Protein AF-0000000074065643 (afdb_homodimer)

Organism: Necator americanus (NCBI:txid51031)

Secondary structure (DSSP, 8-state):
-----HHHHHHHHHHHTT--TTS-S-SSTTPPPEEEEEEEEEEEEEEETTTTEEEEEEEEEEEEE-TTS---GGGGTT--EEEEEGGGS---EEEEEESS-BS----GGG-EEEEETTSEEEEEEEEEEEEE-----/-----HHHHHHHHHHHTT--TTS-S-SSTTPPPEEEEEEEEEEEEEEETTTTEEEEEEEEEEEEE-TTS---GGGGTT--EEEEEGGGS---EEEEEESS-BS----GGG-EEEEETTSEEEEEEEEEEEEE-----

Nearest PDB structures (foldseek):
  4zjs-assembly1_C  TM=7.424E-01  e=9.937E-11  Homo sapiens
  4zjs-assembly1_E  TM=7.371E-01  e=1.338E-10  Homo sapiens
  8aw2-assembly1_A  TM=7.318E-01  e=3.681E-10  Mus musculus
  8cc7-assembly1_E  TM=7.153E-01  e=4.758E-09  Mus musculus
  5kzu-assembly1_A  TM=6.626E-01  e=4.303E-08  Aplysia californica

pLDDT: mean 86.25, std 11.92, range [37.53, 98.62]

Radius of gyration: 22.06 Å; Cα contacts (8 Å, |Δi|>4): 560; chains: 2; bounding box: 58×79×47 Å

Structure (mmCIF, N/CA/C/O backbone):
data_AF-0000000074065643-model_v1
#
loop_
_entity.id
_entity.type
_entity.pdbx_description
1 polymer 'Neurotransmitter-gated ion-channel ligand-binding domain-containing protein'
#
loop_
_atom_site.group_PDB
_atom_site.id
_atom_site.type_symbol
_atom_site.label_atom_id
_atom_site.label_alt_id
_atom_site.label_comp_id
_atom_site.label_asym_id
_atom_site.label_entity_id
_atom_site.label_seq_id
_atom_site.pdbx_PDB_ins_code
_atom_site.Cartn_x
_atom_site.Cartn_y
_atom_site.Cartn_z
_atom_site.occupancy
_atom_site.B_iso_or_equiv
_atom_site.auth_seq_id
_atom_site.auth_comp_id
_atom_site.auth_asym_id
_atom_site.auth_atom_id
_atom_site.pdbx_PDB_model_num
ATOM 1 N N . THR A 1 1 ? 3.236 43.188 7.453 1 37.53 1 THR A N 1
ATOM 2 C CA . THR A 1 1 ? 3.965 41.969 7.75 1 37.53 1 THR A CA 1
ATOM 3 C C . THR A 1 1 ? 3.002 40.844 8.133 1 37.53 1 THR A C 1
ATOM 5 O O . THR A 1 1 ? 2.387 40.906 9.203 1 37.53 1 THR A O 1
ATOM 8 N N . SER A 1 2 ? 2.225 40.375 7.211 1 47.53 2 SER A N 1
ATOM 9 C CA . SER A 1 2 ? 1.124 39.469 7.465 1 47.53 2 SER A CA 1
ATOM 10 C C . SER A 1 2 ? 1.559 38.312 8.383 1 47.53 2 SER A C 1
ATOM 12 O O . SER A 1 2 ? 2.543 37.625 8.109 1 47.53 2 SER A O 1
ATOM 14 N N . ALA A 1 3 ? 1.32 38.375 9.594 1 56.09 3 ALA A N 1
ATOM 15 C CA . ALA A 1 3 ? 1.66 37.438 10.664 1 56.09 3 ALA A CA 1
ATOM 16 C C . ALA A 1 3 ? 1.422 36 10.227 1 56.09 3 ALA A C 1
ATOM 18 O O . ALA A 1 3 ? 0.298 35.625 9.875 1 56.09 3 ALA A O 1
ATOM 19 N N . LYS A 1 4 ? 2.492 35.406 9.586 1 64.31 4 LYS A N 1
ATOM 20 C CA . LYS A 1 4 ? 2.363 34.031 9.164 1 64.31 4 LYS A CA 1
ATOM 21 C C . LYS A 1 4 ? 1.765 33.156 10.266 1 64.31 4 LYS A C 1
ATOM 23 O O . LYS A 1 4 ? 2.141 33.281 11.438 1 64.31 4 LYS A O 1
ATOM 28 N N . SER A 1 5 ? 0.701 32.562 10.078 1 75.44 5 SER A N 1
ATOM 29 C CA . SER A 1 5 ? 0.094 31.641 11.047 1 75.44 5 SER A CA 1
ATOM 30 C C . SER A 1 5 ? 1.137 30.719 11.664 1 75.44 5 SER A C 1
ATOM 32 O O . SER A 1 5 ? 2.137 30.391 11.023 1 75.44 5 SER A O 1
ATOM 34 N N . PRO A 1 6 ? 1.162 30.75 12.969 1 75.25 6 PRO A N 1
ATOM 35 C CA . PRO A 1 6 ? 2.082 29.828 13.641 1 75.25 6 PRO A CA 1
ATOM 36 C C . PRO A 1 6 ? 2.271 28.531 12.875 1 75.25 6 PRO A C 1
ATOM 38 O O . PRO A 1 6 ? 3.381 27.984 12.828 1 75.25 6 PRO A O 1
ATOM 41 N N . THR A 1 7 ? 1.324 28.047 12.172 1 83.25 7 THR A N 1
ATOM 42 C CA . THR A 1 7 ? 1.405 26.828 11.391 1 83.25 7 THR A CA 1
ATOM 43 C C . THR A 1 7 ? 2.33 27.016 10.188 1 83.25 7 THR A C 1
ATOM 45 O O . THR A 1 7 ? 3.133 26.125 9.875 1 83.25 7 THR A O 1
ATOM 48 N N . SER A 1 8 ? 2.26 28.141 9.617 1 87.12 8 SER A N 1
ATOM 49 C CA . SER A 1 8 ? 3.104 28.422 8.461 1 87.12 8 SER A CA 1
ATOM 50 C C . SER A 1 8 ? 4.574 28.484 8.852 1 87.12 8 SER A C 1
ATOM 52 O O . SER A 1 8 ? 5.438 28 8.117 1 87.12 8 SER A O 1
ATOM 54 N N . THR A 1 9 ? 4.781 29.094 9.984 1 90.56 9 THR A N 1
ATOM 55 C CA . THR A 1 9 ? 6.148 29.203 10.484 1 90.56 9 THR A CA 1
ATOM 56 C C . THR A 1 9 ? 6.742 27.812 10.727 1 90.56 9 THR A C 1
ATOM 58 O O . THR A 1 9 ? 7.898 27.562 10.383 1 90.56 9 THR A O 1
ATOM 61 N N . LEU A 1 10 ? 5.965 26.969 11.328 1 94.69 10 LEU A N 1
ATOM 62 C CA . LEU A 1 10 ? 6.414 25.609 11.594 1 94.69 10 LEU A CA 1
ATOM 63 C C . LEU A 1 10 ? 6.738 24.875 10.305 1 94.69 10 LEU A C 1
ATOM 65 O O . LEU A 1 10 ? 7.809 24.281 10.172 1 94.69 10 LEU A O 1
ATOM 69 N N . VAL A 1 11 ? 5.879 24.938 9.344 1 95.56 11 VAL A N 1
ATOM 70 C CA . VAL A 1 11 ? 6.074 24.234 8.078 1 95.56 11 VAL A CA 1
ATOM 71 C C . VAL A 1 11 ? 7.344 24.75 7.402 1 95.56 11 VAL A C 1
ATOM 73 O O . VAL A 1 11 ? 8.148 23.953 6.902 1 95.56 11 VAL A O 1
ATOM 76 N N . HIS A 1 12 ? 7.512 26.062 7.441 1 95 12 HIS A N 1
ATOM 77 C CA . HIS A 1 12 ? 8.719 26.641 6.855 1 95 12 HIS A CA 1
ATOM 78 C C . HIS A 1 12 ? 9.969 26.156 7.582 1 95 12 HIS A C 1
ATOM 80 O O . HIS A 1 12 ? 10.984 25.859 6.945 1 95 12 HIS A O 1
ATOM 86 N N . ALA A 1 13 ? 9.922 26.141 8.805 1 94.56 13 ALA A N 1
ATOM 87 C CA . ALA A 1 13 ? 11.062 25.672 9.594 1 94.56 13 ALA A CA 1
ATOM 88 C C . ALA A 1 13 ? 11.43 24.234 9.234 1 94.56 13 ALA A C 1
ATOM 90 O O . ALA A 1 13 ? 12.609 23.891 9.172 1 94.56 13 ALA A O 1
ATOM 91 N N . LEU A 1 14 ? 10.484 23.375 8.984 1 95.12 14 LEU A N 1
ATOM 92 C CA . LEU A 1 14 ? 10.695 21.969 8.664 1 95.12 14 LEU A CA 1
ATOM 93 C C . LEU A 1 14 ? 11.289 21.812 7.266 1 95.12 14 LEU A C 1
ATOM 95 O O . LEU A 1 14 ? 12.18 20.984 7.055 1 95.12 14 LEU A O 1
ATOM 99 N N . LEU A 1 15 ? 10.891 22.656 6.375 1 95.31 15 LEU A N 1
ATOM 100 C CA . LEU A 1 15 ? 11.219 22.422 4.969 1 95.31 15 LEU A CA 1
ATOM 101 C C . LEU A 1 15 ? 12.414 23.266 4.551 1 95.31 15 LEU A C 1
ATOM 103 O O . LEU A 1 15 ? 13.148 22.906 3.633 1 95.31 15 LEU A O 1
ATOM 107 N N . ASP A 1 16 ? 12.656 24.344 5.207 1 90.88 16 ASP A N 1
ATOM 108 C CA . ASP A 1 16 ? 13.727 25.266 4.809 1 90.88 16 ASP A CA 1
ATOM 109 C C . ASP A 1 16 ? 15.062 24.844 5.41 1 90.88 16 ASP A C 1
ATOM 111 O O . ASP A 1 16 ? 16.109 25.328 4.996 1 90.88 16 ASP A O 1
ATOM 115 N N . ASN A 1 17 ? 15.023 23.922 6.301 1 84.19 17 ASN A N 1
ATOM 116 C CA . ASN A 1 17 ? 16.25 23.5 6.961 1 84.19 17 ASN A CA 1
ATOM 117 C C . ASN A 1 17 ? 16.875 22.297 6.262 1 84.19 17 ASN A C 1
ATOM 119 O O . ASN A 1 17 ? 17.219 21.312 6.906 1 84.19 17 ASN A O 1
ATOM 123 N N . GLY A 1 18 ? 16.984 22.312 4.891 1 89.06 18 GLY A N 1
ATOM 124 C CA . GLY A 1 18 ? 17.703 21.281 4.172 1 89.06 18 GLY A CA 1
ATOM 125 C C . GLY A 1 18 ? 16.844 20.094 3.799 1 89.06 18 GLY A C 1
ATOM 126 O O . GLY A 1 18 ? 17.375 19.047 3.422 1 89.06 18 GLY A O 1
ATOM 127 N N . TYR A 1 19 ? 15.625 20.219 4.027 1 94.44 19 TYR A N 1
ATOM 128 C CA . TYR A 1 19 ? 14.773 19.094 3.65 1 94.44 19 TYR A CA 1
ATOM 129 C C . TYR A 1 19 ? 14.836 18.844 2.15 1 94.44 19 TYR A C 1
ATOM 131 O O . TYR A 1 19 ? 14.742 19.766 1.348 1 94.44 19 TYR A O 1
ATOM 139 N N . ASN A 1 20 ? 14.992 17.641 1.746 1 92.19 20 ASN A N 1
ATOM 140 C CA . ASN A 1 20 ? 15.055 17.219 0.352 1 92.19 20 ASN A CA 1
ATOM 141 C C . ASN A 1 20 ? 13.961 16.203 0.024 1 92.19 20 ASN A C 1
ATOM 143 O O . ASN A 1 20 ? 14.039 15.047 0.443 1 92.19 20 ASN A O 1
ATOM 147 N N . SER A 1 21 ? 13.023 16.625 -0.774 1 91.31 21 SER A N 1
ATOM 148 C CA . SER A 1 21 ? 11.875 15.781 -1.068 1 91.31 21 SER A CA 1
ATOM 149 C C . SER A 1 21 ? 12.234 14.688 -2.072 1 91.31 21 SER A C 1
ATOM 151 O O . SER A 1 21 ? 11.438 13.781 -2.318 1 91.31 21 SER A O 1
ATOM 153 N N . SER A 1 22 ? 13.422 14.734 -2.574 1 87.94 22 SER A N 1
ATOM 154 C CA . SER A 1 22 ? 13.836 13.734 -3.555 1 87.94 22 SER A CA 1
ATOM 155 C C . SER A 1 22 ? 14.531 12.555 -2.883 1 87.94 22 SER A C 1
ATOM 157 O O . SER A 1 22 ? 14.711 11.5 -3.494 1 87.94 22 SER A O 1
ATOM 159 N N . ASP A 1 23 ? 14.922 12.805 -1.591 1 87.56 23 ASP A N 1
ATOM 160 C CA . ASP A 1 23 ? 15.641 11.758 -0.871 1 87.56 23 ASP A CA 1
ATOM 161 C C . ASP A 1 23 ? 14.719 11.023 0.1 1 87.56 23 ASP A C 1
ATOM 163 O O . ASP A 1 23 ? 13.883 11.648 0.761 1 87.56 23 ASP A O 1
ATOM 167 N N . ARG A 1 24 ? 14.992 9.727 0.226 1 88.62 24 ARG A N 1
ATOM 168 C CA . ARG A 1 24 ? 14.281 8.984 1.264 1 88.62 24 ARG A CA 1
ATOM 169 C C . ARG A 1 24 ? 14.57 9.562 2.645 1 88.62 24 ARG A C 1
ATOM 171 O O . ARG A 1 24 ? 15.727 9.875 2.959 1 88.62 24 ARG A O 1
ATOM 178 N N . PRO A 1 25 ? 13.508 9.68 3.434 1 91.81 25 PRO A N 1
ATOM 179 C CA . PRO A 1 25 ? 13.672 10.352 4.727 1 91.81 25 PRO A CA 1
ATOM 180 C C . PRO A 1 25 ? 14.148 9.406 5.828 1 91.81 25 PRO A C 1
ATOM 182 O O . PRO A 1 25 ? 13.453 9.219 6.828 1 91.81 25 PRO A O 1
ATOM 185 N N . VAL A 1 26 ? 15.273 8.805 5.66 1 88 26 VAL A N 1
ATOM 186 C CA . VAL A 1 26 ? 15.922 7.918 6.621 1 88 26 VAL A CA 1
ATOM 187 C C . VAL A 1 26 ? 17.328 8.43 6.941 1 88 26 VAL A C 1
ATOM 189 O O . VAL A 1 26 ? 17.922 9.164 6.148 1 88 26 VAL A O 1
ATOM 192 N N . PHE A 1 27 ? 17.812 8.07 8.133 1 85.75 27 PHE A N 1
ATOM 193 C CA . PHE A 1 27 ? 19.125 8.531 8.539 1 85.75 27 PHE A CA 1
ATOM 194 C C . PHE A 1 27 ? 20.219 7.824 7.734 1 85.75 27 PHE A C 1
ATOM 196 O O . PHE A 1 27 ? 21.156 8.461 7.254 1 85.75 27 PHE A O 1
ATOM 203 N N . ASN A 1 28 ? 19.938 6.457 7.672 1 81.81 28 ASN A N 1
ATOM 204 C CA . ASN A 1 28 ? 20.891 5.633 6.93 1 81.81 28 ASN A CA 1
ATOM 205 C C . ASN A 1 28 ? 20.25 5.031 5.68 1 81.81 28 ASN A C 1
ATOM 207 O O . ASN A 1 28 ? 19.125 4.523 5.73 1 81.81 28 ASN A O 1
ATOM 211 N N . GLU A 1 29 ? 21 5.148 4.641 1 74.88 29 GLU A N 1
ATOM 212 C CA . GLU A 1 29 ? 20.5 4.684 3.354 1 74.88 29 GLU A CA 1
ATOM 213 C C . GLU A 1 29 ? 20.125 3.203 3.406 1 74.88 29 GLU A C 1
ATOM 215 O O . GLU A 1 29 ? 19.328 2.727 2.594 1 74.88 29 GLU A O 1
ATOM 220 N N . ASN A 1 30 ? 20.688 2.539 4.445 1 71.5 30 ASN A N 1
ATOM 221 C CA . ASN A 1 30 ? 20.406 1.113 4.551 1 71.5 30 ASN A CA 1
ATOM 222 C C . ASN A 1 30 ? 19.109 0.864 5.32 1 71.5 30 ASN A C 1
ATOM 224 O O . ASN A 1 30 ? 18.625 -0.267 5.379 1 71.5 30 ASN A O 1
ATOM 228 N N . GLU A 1 31 ? 18.609 1.987 5.828 1 79.31 31 GLU A N 1
ATOM 229 C CA . GLU A 1 31 ? 17.359 1.857 6.559 1 79.31 31 GLU A CA 1
ATOM 230 C C . GLU A 1 31 ? 16.172 1.789 5.609 1 79.31 31 GLU A C 1
ATOM 232 O O . GLU A 1 31 ? 16.141 2.467 4.578 1 79.31 31 GLU A O 1
ATOM 237 N N . THR A 1 32 ? 15.242 0.911 5.949 1 81 32 THR A N 1
ATOM 238 C CA . THR A 1 32 ? 14.055 0.742 5.125 1 81 32 THR A CA 1
ATOM 239 C C . THR A 1 32 ? 12.906 1.605 5.648 1 81 32 THR A C 1
ATOM 241 O O . THR A 1 32 ? 12.883 1.97 6.824 1 81 32 THR A O 1
ATOM 244 N N . ILE A 1 33 ? 12.117 2.135 4.676 1 87.44 33 ILE A N 1
ATOM 245 C CA . ILE A 1 33 ? 10.867 2.795 5.039 1 87.44 33 ILE A CA 1
ATOM 246 C C . ILE A 1 33 ? 9.758 1.754 5.199 1 87.44 33 ILE A C 1
ATOM 248 O O . ILE A 1 33 ? 9.508 0.959 4.289 1 87.44 33 ILE A O 1
ATOM 252 N N . ASN A 1 34 ? 9.211 1.761 6.434 1 90.81 34 ASN A N 1
ATOM 253 C CA . ASN A 1 34 ? 8.039 0.917 6.656 1 90.81 34 ASN A CA 1
ATOM 254 C C . ASN A 1 34 ? 6.746 1.643 6.285 1 90.81 34 ASN A C 1
ATOM 256 O O . ASN A 1 34 ? 6.422 2.68 6.871 1 90.81 34 ASN A O 1
ATOM 260 N N . LEU A 1 35 ? 6.082 1.115 5.281 1 93.44 35 LEU A N 1
ATOM 261 C CA . LEU A 1 35 ? 4.824 1.697 4.816 1 93.44 35 LEU A CA 1
ATOM 262 C C . LEU A 1 35 ? 3.633 0.913 5.355 1 93.44 35 LEU A C 1
ATOM 264 O O . LEU A 1 35 ? 3.57 -0.309 5.207 1 93.44 35 LEU A O 1
ATOM 268 N N . THR A 1 36 ? 2.764 1.591 6.078 1 93.19 36 THR A N 1
ATOM 269 C CA . THR A 1 36 ? 1.492 1.012 6.496 1 93.19 36 THR A CA 1
ATOM 270 C C . THR A 1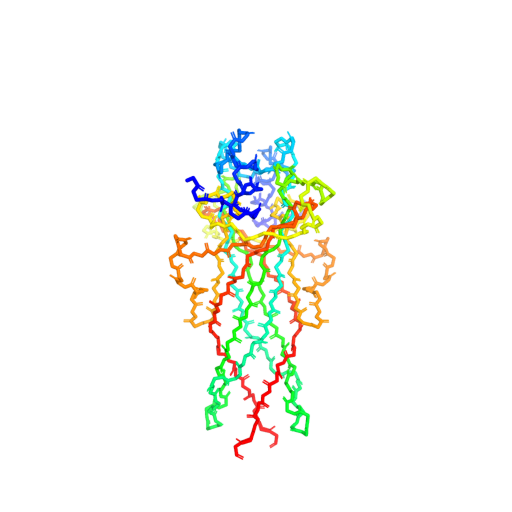 36 ? 0.352 1.526 5.621 1 93.19 36 THR A C 1
ATOM 272 O O . THR A 1 36 ? 0.24 2.73 5.383 1 93.19 36 THR A O 1
ATOM 275 N N . ILE A 1 37 ? -0.387 0.643 5.145 1 91.06 37 ILE A N 1
ATOM 276 C CA . ILE A 1 37 ? -1.576 1.002 4.379 1 91.06 37 ILE A CA 1
ATOM 277 C C . ILE A 1 37 ? -2.826 0.529 5.117 1 91.06 37 ILE A C 1
ATOM 279 O O . ILE A 1 37 ? -2.93 -0.643 5.488 1 91.06 37 ILE A O 1
ATOM 283 N N . ILE A 1 38 ? -3.652 1.436 5.27 1 89.38 38 ILE A N 1
ATOM 284 C CA . ILE A 1 38 ? -4.922 1.135 5.922 1 89.38 38 ILE A CA 1
ATOM 285 C C . ILE A 1 38 ? -6.074 1.391 4.953 1 89.38 38 ILE A C 1
ATOM 287 O O . ILE A 1 38 ? -6.223 2.5 4.43 1 89.38 38 ILE A O 1
ATOM 291 N N . ALA A 1 39 ? -6.848 0.408 4.727 1 87 39 ALA A N 1
ATOM 292 C CA . ALA A 1 39 ? -8.023 0.551 3.871 1 87 39 ALA A CA 1
ATOM 293 C C . ALA A 1 39 ? -9.297 0.667 4.703 1 87 39 ALA A C 1
ATOM 295 O O . ALA A 1 39 ? -9.562 -0.176 5.562 1 87 39 ALA A O 1
ATOM 296 N N . ASN A 1 40 ? -10.008 1.706 4.391 1 83.81 40 ASN A N 1
ATOM 297 C CA . ASN A 1 40 ? -11.281 1.95 5.066 1 83.81 40 ASN A CA 1
ATOM 298 C C . ASN A 1 40 ? -12.422 2.135 4.07 1 83.81 40 ASN A C 1
ATOM 300 O O . ASN A 1 40 ? -12.266 2.84 3.07 1 83.81 40 ASN A O 1
ATOM 304 N N . GLU A 1 41 ? -13.516 1.49 4.383 1 81.25 41 GLU A N 1
ATOM 305 C CA . GLU A 1 41 ? -14.703 1.796 3.592 1 81.25 41 GLU A CA 1
ATOM 306 C C . GLU A 1 41 ? -15.352 3.104 4.043 1 81.25 41 GLU A C 1
ATOM 308 O O . GLU A 1 41 ? -15.539 3.326 5.242 1 81.25 41 GLU A O 1
ATOM 313 N N . LEU A 1 42 ? -15.711 3.859 3.094 1 80.44 42 LEU A N 1
ATOM 314 C CA . LEU A 1 42 ? -16.312 5.141 3.43 1 80.44 42 LEU A CA 1
ATOM 315 C C . LEU A 1 42 ? -17.844 5.07 3.295 1 80.44 42 LEU A C 1
ATOM 317 O O . LEU A 1 42 ? -18.562 5.352 4.25 1 80.44 42 LEU A O 1
ATOM 321 N N . SER A 1 43 ? -18.266 4.68 2.098 1 82.5 43 SER A N 1
ATOM 322 C CA . SER A 1 43 ? -19.703 4.684 1.898 1 82.5 43 SER A CA 1
ATOM 323 C C . SER A 1 43 ? -20.109 3.717 0.792 1 82.5 43 SER A C 1
ATOM 325 O O . SER A 1 43 ? -19.312 3.416 -0.102 1 82.5 43 SER A O 1
ATOM 327 N N . LEU A 1 44 ? -21.406 3.328 0.888 1 83.25 44 LEU A N 1
ATOM 328 C CA . LEU A 1 44 ? -22.047 2.627 -0.216 1 83.25 44 LEU A CA 1
ATOM 329 C C . LEU A 1 44 ? -22.625 3.615 -1.225 1 83.25 44 LEU A C 1
ATOM 331 O O . LEU A 1 44 ? -23.5 4.418 -0.888 1 83.25 44 LEU A O 1
ATOM 335 N N . LEU A 1 45 ? -22.094 3.604 -2.395 1 85.19 45 LEU A N 1
ATOM 336 C CA . LEU A 1 45 ? -22.531 4.555 -3.406 1 85.19 45 LEU A CA 1
ATOM 337 C C . LEU A 1 45 ? -23.781 4.051 -4.117 1 85.19 45 LEU A C 1
ATOM 339 O O . LEU A 1 45 ? -24.719 4.82 -4.383 1 85.19 45 LEU A O 1
ATOM 343 N N . ARG A 1 46 ? -23.719 2.764 -4.438 1 84.06 46 ARG A N 1
ATOM 344 C CA . ARG A 1 46 ? -24.844 2.168 -5.156 1 84.06 46 ARG A CA 1
ATOM 345 C C . ARG A 1 46 ? -24.906 0.662 -4.926 1 84.06 46 ARG A C 1
ATOM 347 O O . ARG A 1 46 ? -23.875 0.027 -4.668 1 84.06 46 ARG A O 1
ATOM 354 N N . MET A 1 47 ? -26.109 0.207 -4.871 1 82.75 47 MET A N 1
ATOM 355 C CA . MET A 1 47 ? -26.344 -1.233 -4.82 1 82.75 47 MET A CA 1
ATOM 356 C C . MET A 1 47 ? -27.281 -1.669 -5.934 1 82.75 47 MET A C 1
ATOM 358 O O . MET A 1 47 ? -28.328 -1.041 -6.156 1 82.75 47 MET A O 1
ATOM 362 N N . ASP A 1 48 ? -26.844 -2.551 -6.695 1 84.06 48 ASP A N 1
ATOM 363 C CA . ASP A 1 48 ? -27.719 -3.188 -7.68 1 84.06 48 ASP A CA 1
ATOM 364 C C . ASP A 1 48 ? -28.109 -4.594 -7.238 1 84.06 48 ASP A C 1
ATOM 366 O O . ASP A 1 48 ? -27.328 -5.539 -7.387 1 84.06 48 ASP A O 1
ATOM 370 N N . GLN A 1 49 ? -29.234 -4.664 -6.805 1 77.12 49 GLN A N 1
ATOM 371 C CA . GLN A 1 49 ? -29.703 -5.938 -6.277 1 77.12 49 GLN A CA 1
ATOM 372 C C . GLN A 1 49 ? -29.844 -6.973 -7.387 1 77.12 49 GLN A C 1
ATOM 374 O O . GLN A 1 49 ? -29.547 -8.156 -7.184 1 77.12 49 GLN A O 1
ATOM 379 N N . ALA A 1 50 ? -30.375 -6.418 -8.469 1 82.44 50 ALA A N 1
ATOM 380 C CA . ALA A 1 50 ? -30.578 -7.336 -9.586 1 82.44 50 ALA A CA 1
ATOM 381 C C . ALA A 1 50 ? -29.266 -7.961 -10.031 1 82.44 50 ALA A C 1
ATOM 383 O O . ALA A 1 50 ? -29.188 -9.172 -10.258 1 82.44 50 ALA A O 1
ATOM 384 N N . GLU A 1 51 ? -28.203 -7.223 -10.039 1 81.56 51 GLU A N 1
ATOM 385 C CA . GLU A 1 51 ? -26.891 -7.691 -10.492 1 81.56 51 GLU A CA 1
ATOM 386 C C . GLU A 1 51 ? -26.047 -8.18 -9.312 1 81.56 51 GLU A C 1
ATOM 388 O O . GLU A 1 51 ? -24.938 -8.688 -9.508 1 81.56 51 GLU A O 1
ATOM 393 N N . GLU A 1 52 ? -26.531 -8.016 -8.125 1 80.19 52 GLU A N 1
ATOM 394 C CA . GLU A 1 52 ? -25.844 -8.414 -6.902 1 80.19 52 GLU A CA 1
ATOM 395 C C . GLU A 1 52 ? -24.5 -7.727 -6.781 1 80.19 52 GLU A C 1
ATOM 397 O O . GLU A 1 52 ? -23.484 -8.375 -6.484 1 80.19 52 GLU A O 1
ATOM 402 N N . THR A 1 53 ? -24.562 -6.441 -7.172 1 82.69 53 THR A N 1
ATOM 403 C CA . THR A 1 53 ? -23.328 -5.66 -7.148 1 82.69 53 THR A CA 1
ATOM 404 C C . THR A 1 53 ? -23.484 -4.438 -6.246 1 82.69 53 THR A C 1
ATOM 406 O O . THR A 1 53 ? -24.562 -3.844 -6.172 1 82.69 53 THR A O 1
ATOM 409 N N . ALA A 1 54 ? -22.469 -4.098 -5.535 1 83.06 54 ALA A N 1
ATOM 410 C CA . ALA A 1 54 ? -22.391 -2.883 -4.723 1 83.06 54 ALA A CA 1
ATOM 411 C C . ALA A 1 54 ? -21.156 -2.064 -5.066 1 83.06 54 ALA A C 1
ATOM 413 O O . ALA A 1 54 ? -20.062 -2.617 -5.242 1 83.06 54 ALA A O 1
ATOM 414 N N . ILE A 1 55 ? -21.328 -0.8 -5.227 1 85.25 55 ILE A N 1
ATOM 415 C CA . ILE A 1 55 ? -20.234 0.14 -5.469 1 85.25 55 ILE A CA 1
ATOM 416 C C . ILE A 1 55 ? -19.969 0.945 -4.199 1 85.25 55 ILE A C 1
ATOM 418 O O . ILE A 1 55 ? -20.875 1.549 -3.631 1 85.25 55 ILE A O 1
ATOM 422 N N . PHE A 1 56 ? -18.641 0.877 -3.76 1 85.06 56 PHE A N 1
ATOM 423 C CA . PHE A 1 56 ? -18.25 1.541 -2.52 1 85.06 56 PHE A CA 1
ATOM 424 C C . PHE A 1 56 ? -17.172 2.58 -2.773 1 85.06 56 PHE A C 1
ATOM 426 O O . PHE A 1 56 ? -16.391 2.457 -3.725 1 85.06 56 PHE A O 1
ATOM 433 N N . SER A 1 57 ? -17.203 3.547 -1.936 1 85.75 57 SER A N 1
ATOM 434 C CA . SER A 1 57 ? -16.031 4.402 -1.819 1 85.75 57 SER A CA 1
ATOM 435 C C . SER A 1 57 ? -15.141 3.961 -0.661 1 85.75 57 SER A C 1
ATOM 437 O O . SER A 1 57 ? -15.641 3.506 0.372 1 85.75 57 SER A O 1
ATOM 439 N N . ALA A 1 58 ? -13.906 4.102 -0.921 1 87.06 58 ALA A N 1
ATOM 440 C CA . ALA A 1 58 ? -12.961 3.695 0.109 1 87.06 58 ALA A CA 1
ATOM 441 C C . ALA A 1 58 ? -11.844 4.727 0.266 1 87.06 58 ALA A C 1
ATOM 443 O O . ALA A 1 58 ? -11.508 5.434 -0.686 1 87.06 58 ALA A O 1
ATOM 444 N N . GLU A 1 59 ? -11.391 4.812 1.482 1 90.06 59 GLU A N 1
ATOM 445 C CA . GLU A 1 59 ? -10.18 5.566 1.79 1 90.06 59 GLU A CA 1
ATOM 446 C C . GLU A 1 59 ? -9 4.633 2.066 1 90.06 59 GLU A C 1
ATOM 448 O O . GLU A 1 59 ? -9.141 3.654 2.801 1 90.06 59 GLU A O 1
ATOM 453 N N . PHE A 1 60 ? -7.91 4.98 1.41 1 90.94 60 PHE A N 1
ATOM 454 C CA . PHE A 1 60 ? -6.637 4.344 1.723 1 90.94 60 PHE A CA 1
ATOM 455 C C . PHE A 1 60 ? -5.699 5.316 2.426 1 90.94 60 PHE A C 1
ATOM 457 O O . PHE A 1 60 ? -5.344 6.355 1.865 1 90.94 60 PHE A O 1
ATOM 464 N N . ILE A 1 61 ? -5.332 4.961 3.604 1 93.31 61 ILE A N 1
ATOM 465 C CA . ILE A 1 61 ? -4.379 5.781 4.344 1 93.31 61 ILE A CA 1
ATOM 466 C C . ILE A 1 61 ? -2.982 5.168 4.242 1 93.31 61 ILE A C 1
ATOM 468 O O . ILE A 1 61 ? -2.775 4.016 4.625 1 93.31 61 ILE A O 1
ATOM 472 N N . LEU A 1 62 ? -2.094 5.898 3.656 1 94.56 62 LEU A N 1
ATOM 473 C CA . LEU A 1 62 ? -0.68 5.535 3.66 1 94.56 62 LEU A CA 1
ATOM 474 C C . LEU A 1 62 ? 0.057 6.23 4.801 1 94.56 62 LEU A C 1
ATOM 476 O O . LEU A 1 62 ? 0 7.457 4.926 1 94.56 62 LEU A O 1
ATOM 480 N N . GLU A 1 63 ? 0.72 5.457 5.602 1 96.69 63 GLU A N 1
ATOM 481 C CA . GLU A 1 63 ? 1.444 6.012 6.742 1 96.69 63 GLU A CA 1
ATOM 482 C C . GLU A 1 63 ? 2.906 5.574 6.73 1 96.69 63 GLU A C 1
ATOM 484 O O . GLU A 1 63 ? 3.207 4.398 6.516 1 96.69 63 GLU A O 1
ATOM 489 N N . TRP A 1 64 ? 3.814 6.492 6.949 1 96.81 64 TRP A N 1
ATOM 490 C CA . TRP A 1 64 ? 5.238 6.207 7.09 1 96.81 64 TRP A CA 1
ATOM 491 C C . TRP A 1 64 ? 5.91 7.227 8 1 96.81 64 TRP A C 1
ATOM 493 O O . TRP A 1 64 ? 5.273 8.172 8.461 1 96.81 64 TRP A O 1
ATOM 503 N N . LYS A 1 65 ? 7.211 6.961 8.312 1 97.19 65 LYS A N 1
ATOM 504 C CA . LYS A 1 65 ? 7.988 7.871 9.156 1 97.19 65 LYS A CA 1
ATOM 505 C C . LYS A 1 65 ? 9 8.656 8.328 1 97.19 65 LYS A C 1
ATOM 507 O O . LYS A 1 65 ? 9.734 8.078 7.52 1 97.19 65 LYS A O 1
ATOM 512 N N . ASP A 1 66 ? 8.914 9.93 8.43 1 96.88 66 ASP A N 1
ATOM 513 C CA . ASP A 1 66 ? 9.938 10.836 7.91 1 96.88 66 ASP A CA 1
ATOM 514 C C . ASP A 1 66 ? 10.758 11.438 9.047 1 96.88 66 ASP A C 1
ATOM 516 O O . ASP A 1 66 ? 10.297 12.352 9.734 1 96.88 66 ASP A O 1
ATOM 520 N N . VAL A 1 67 ? 11.992 11.023 9.164 1 95.5 67 VAL A N 1
ATOM 521 C CA . VAL A 1 67 ? 12.797 11.344 10.336 1 95.5 67 VAL A CA 1
ATOM 522 C C . VAL A 1 67 ? 13.211 12.82 10.289 1 95.5 67 VAL A C 1
ATOM 524 O O . VAL A 1 67 ? 13.648 13.375 11.297 1 95.5 67 VAL A O 1
ATOM 527 N N . PHE A 1 68 ? 12.953 13.461 9.195 1 96 68 PHE A N 1
ATOM 528 C CA . PHE A 1 68 ? 13.406 14.844 9.055 1 96 68 PHE A CA 1
ATOM 529 C C . PHE A 1 68 ? 12.258 15.812 9.312 1 96 68 PHE A C 1
ATOM 531 O O . PHE A 1 68 ? 12.461 17.031 9.32 1 96 68 PHE A O 1
ATOM 538 N N . LEU A 1 69 ? 11.094 15.266 9.586 1 96.94 69 LEU A N 1
ATOM 539 C CA . LEU A 1 69 ? 9.938 16.125 9.805 1 96.94 69 LEU A CA 1
ATOM 540 C C . LEU A 1 69 ? 9.461 16.047 11.25 1 96.94 69 LEU A C 1
ATOM 542 O O . LEU A 1 69 ? 8.258 16.031 11.516 1 96.94 69 LEU A O 1
ATOM 546 N N . LYS A 1 70 ? 10.367 16.047 12.133 1 97.12 70 LYS A N 1
ATOM 547 C CA . LYS A 1 70 ? 10.07 16.016 13.562 1 97.12 70 LYS A CA 1
ATOM 548 C C . LYS A 1 70 ? 10.227 17.406 14.18 1 97.12 70 LYS A C 1
ATOM 550 O O . LYS A 1 70 ? 11.031 18.219 13.719 1 97.12 70 LYS A O 1
ATOM 555 N N . TRP A 1 71 ? 9.359 17.609 15.266 1 97.31 71 TRP A N 1
ATOM 556 C CA . TRP A 1 71 ? 9.508 18.828 16.062 1 97.31 71 TRP A CA 1
ATOM 557 C C . TRP A 1 71 ? 9.008 18.625 17.484 1 97.31 71 TRP A C 1
ATOM 559 O O . TRP A 1 71 ? 8.422 17.594 17.797 1 97.31 71 TRP A O 1
ATOM 569 N N . ASP A 1 72 ? 9.352 19.531 18.328 1 97.38 72 ASP A N 1
ATOM 570 C CA . ASP A 1 72 ? 8.82 19.562 19.688 1 97.38 72 ASP A CA 1
ATOM 571 C C . ASP A 1 72 ? 7.617 20.5 19.797 1 97.38 72 ASP A C 1
ATOM 573 O O . ASP A 1 72 ? 7.754 21.703 19.641 1 97.38 72 ASP A O 1
ATOM 577 N N . PRO A 1 73 ? 6.457 19.891 20.125 1 97.25 73 PRO A N 1
ATOM 578 C CA . PRO A 1 73 ? 5.27 20.734 20.234 1 97.25 73 PRO A CA 1
ATOM 579 C C . PRO A 1 73 ? 5.461 21.906 21.188 1 97.25 73 PRO A C 1
ATOM 581 O O . PRO A 1 73 ? 4.879 22.969 21 1 97.25 73 PRO A O 1
ATOM 584 N N . ALA A 1 74 ? 6.273 21.766 22.141 1 96.69 74 ALA A N 1
ATOM 585 C CA . ALA A 1 74 ? 6.508 22.828 23.125 1 96.69 74 ALA A CA 1
ATOM 586 C C . ALA A 1 74 ? 7.09 24.078 22.469 1 96.69 74 ALA A C 1
ATOM 588 O O . ALA A 1 74 ? 6.871 25.188 22.938 1 96.69 74 ALA A O 1
ATOM 589 N N . ASP A 1 75 ? 7.781 23.891 21.375 1 95.62 75 ASP A N 1
ATOM 590 C CA . ASP A 1 75 ? 8.414 24.984 20.672 1 95.62 75 ASP A CA 1
ATOM 591 C C . ASP A 1 75 ? 7.414 25.688 19.734 1 95.62 75 ASP A C 1
ATOM 593 O O . ASP A 1 75 ? 7.699 26.766 19.219 1 95.62 75 ASP A O 1
ATOM 597 N N . TYR A 1 76 ? 6.266 25.078 19.594 1 95 76 TYR A N 1
ATOM 598 C CA . TYR A 1 76 ? 5.305 25.609 18.641 1 95 76 TYR A CA 1
ATOM 599 C C . TYR A 1 76 ? 3.896 25.625 19.219 1 95 76 TYR A C 1
ATOM 601 O O . TYR A 1 76 ? 2.953 25.125 18.594 1 95 76 TYR A O 1
ATOM 609 N N . ASP A 1 77 ? 3.701 26.141 20.406 1 94.25 77 ASP A N 1
ATOM 610 C CA . ASP A 1 77 ? 2.428 26.391 21.062 1 94.25 77 ASP A CA 1
ATOM 611 C C . ASP A 1 77 ? 1.61 25.109 21.188 1 94.25 77 ASP A C 1
ATOM 613 O O . ASP A 1 77 ? 0.389 25.125 21.031 1 94.25 77 ASP A O 1
ATOM 617 N N . GLY A 1 78 ? 2.316 23.984 21.25 1 95.88 78 GLY A N 1
ATOM 618 C CA . GLY A 1 78 ? 1.646 22.719 21.516 1 95.88 78 GLY A CA 1
ATOM 619 C C . GLY A 1 78 ? 1.121 22.062 20.25 1 95.88 78 GLY A C 1
ATOM 620 O O . GLY A 1 78 ? 0.432 21.047 20.328 1 95.88 78 GLY A O 1
ATOM 621 N N . GLN A 1 79 ? 1.421 22.578 19.109 1 95.75 79 GLN A N 1
ATOM 622 C CA . GLN A 1 79 ? 0.939 22.047 17.844 1 95.75 79 GLN A CA 1
ATOM 623 C C . GLN A 1 79 ? 1.547 20.672 17.562 1 95.75 79 GLN A C 1
ATOM 625 O O . GLN A 1 79 ? 2.77 20.516 17.562 1 95.75 79 GLN A O 1
ATOM 630 N N . LYS A 1 80 ? 0.658 19.688 17.344 1 97.94 80 LYS A N 1
ATOM 631 C CA . LYS A 1 80 ? 1.146 18.312 17.219 1 97.94 80 LYS A CA 1
ATOM 632 C C . LYS A 1 80 ? 0.967 17.797 15.789 1 97.94 80 LYS A C 1
ATOM 634 O O . LYS A 1 80 ? 1.443 16.703 15.453 1 97.94 80 LYS A O 1
ATOM 639 N N . ARG A 1 81 ? 0.313 18.5 15.016 1 97.69 81 ARG A N 1
ATOM 640 C CA . ARG A 1 81 ? 0.009 18.078 13.648 1 97.69 81 ARG A CA 1
ATOM 641 C C . ARG A 1 81 ? -0.075 19.281 12.711 1 97.69 81 ARG A C 1
ATOM 643 O O . ARG A 1 81 ? -0.615 20.328 13.078 1 97.69 81 ARG A O 1
ATOM 650 N N . VAL A 1 82 ? 0.452 19.156 11.477 1 97.31 82 VAL A N 1
ATOM 651 C CA . VAL A 1 82 ? 0.327 20.188 10.445 1 97.31 82 VAL A CA 1
ATOM 652 C C . VAL A 1 82 ? 0.014 19.547 9.102 1 97.31 82 VAL A C 1
ATOM 654 O O . VAL A 1 82 ? 0.276 18.359 8.898 1 97.31 82 VAL A O 1
ATOM 657 N N . LYS A 1 83 ? -0.594 20.266 8.227 1 96.94 83 LYS A N 1
ATOM 658 C CA . LYS A 1 83 ? -0.792 19.859 6.84 1 96.94 83 LYS A CA 1
ATOM 659 C C . LYS A 1 83 ? 0.281 20.453 5.93 1 96.94 83 LYS A C 1
ATOM 661 O O . LYS A 1 83 ? 0.596 21.641 6.023 1 96.94 83 LYS A O 1
ATOM 666 N N . ILE A 1 84 ? 0.833 19.625 5.141 1 96.44 84 ILE A N 1
ATOM 667 C CA . ILE A 1 84 ? 1.835 20.062 4.176 1 96.44 84 ILE A CA 1
ATOM 668 C C . ILE A 1 84 ? 1.451 19.578 2.777 1 96.44 84 ILE A C 1
ATOM 670 O O . ILE A 1 84 ? 0.956 18.469 2.617 1 96.44 84 ILE A O 1
ATOM 674 N N . LYS A 1 85 ? 1.771 20.406 1.801 1 94.62 85 LYS A N 1
ATOM 675 C CA . LYS A 1 85 ? 1.487 20 0.429 1 94.62 85 LYS A CA 1
ATOM 676 C C . LYS A 1 85 ? 2.295 18.75 0.051 1 94.62 85 LYS A C 1
ATOM 678 O O . LYS A 1 85 ? 3.484 18.656 0.365 1 94.62 85 LYS A O 1
ATOM 683 N N . GLU A 1 86 ? 1.628 17.828 -0.677 1 94 86 GLU A N 1
ATOM 684 C CA . GLU A 1 86 ? 2.242 16.562 -1.021 1 94 86 GLU A CA 1
ATOM 685 C C . GLU A 1 86 ? 3.527 16.75 -1.817 1 94 86 GLU A C 1
ATOM 687 O O . GLU A 1 86 ? 4.527 16.078 -1.574 1 94 86 GLU A O 1
ATOM 692 N N . ILE A 1 87 ? 3.574 17.719 -2.717 1 92.81 87 ILE A N 1
ATOM 693 C CA . ILE A 1 87 ? 4.676 17.891 -3.658 1 92.81 87 ILE A CA 1
ATOM 694 C C . ILE A 1 87 ? 5.902 18.422 -2.922 1 92.81 87 ILE A C 1
ATOM 696 O O . ILE A 1 87 ? 7.016 18.391 -3.455 1 92.81 87 ILE A O 1
ATOM 700 N N . GLU A 1 88 ? 5.68 18.891 -1.682 1 94.69 88 GLU A N 1
ATOM 701 C CA . GLU A 1 88 ? 6.777 19.516 -0.947 1 94.69 88 GLU A CA 1
ATOM 702 C C . GLU A 1 88 ? 7.523 18.5 -0.097 1 94.69 88 GLU A C 1
ATOM 704 O O . GLU A 1 88 ? 8.609 18.781 0.418 1 94.69 88 GLU A O 1
ATOM 709 N N . ILE A 1 89 ? 6.93 17.312 0.039 1 94.69 89 ILE A N 1
ATOM 710 C CA . ILE A 1 89 ? 7.605 16.328 0.888 1 94.69 89 ILE A CA 1
ATOM 711 C C . ILE A 1 89 ? 7.785 15.023 0.127 1 94.69 89 ILE A C 1
ATOM 713 O O . ILE A 1 89 ? 7.117 14.781 -0.882 1 94.69 89 ILE A O 1
ATOM 717 N N . TRP A 1 90 ? 8.695 14.289 0.691 1 94.31 90 TRP A N 1
ATOM 718 C CA . TRP A 1 90 ? 8.945 12.969 0.119 1 94.31 90 TRP A CA 1
ATOM 719 C C . TRP A 1 90 ? 7.766 12.031 0.372 1 94.31 90 TRP A C 1
ATOM 721 O O . TRP A 1 90 ? 7.172 12.055 1.452 1 94.31 90 TRP A O 1
ATOM 731 N N . ARG A 1 91 ? 7.492 11.188 -0.578 1 92.62 91 ARG A N 1
ATOM 732 C CA . ARG A 1 91 ? 6.551 10.094 -0.365 1 92.62 91 ARG A CA 1
ATOM 733 C C . ARG A 1 91 ? 6.984 8.844 -1.121 1 92.62 91 ARG A C 1
ATOM 735 O O . ARG A 1 91 ? 7.684 8.938 -2.133 1 92.62 91 ARG A O 1
ATOM 742 N N . PRO A 1 92 ? 6.543 7.77 -0.587 1 91.62 92 PRO A N 1
ATOM 743 C CA . PRO A 1 92 ? 6.809 6.551 -1.357 1 91.62 92 PRO A CA 1
ATOM 744 C C . PRO A 1 92 ? 6.109 6.547 -2.715 1 91.62 92 PRO A C 1
ATOM 746 O O . PRO A 1 92 ? 5.047 7.156 -2.867 1 91.62 92 PRO A O 1
ATOM 749 N N . ASP A 1 93 ? 6.77 5.934 -3.684 1 89.62 93 ASP A N 1
ATOM 750 C CA . ASP A 1 93 ? 6.168 5.793 -5.008 1 89.62 93 ASP A CA 1
ATOM 751 C C . ASP A 1 93 ? 5.172 4.637 -5.043 1 89.62 93 ASP A C 1
ATOM 753 O O . ASP A 1 93 ? 5.539 3.504 -5.363 1 89.62 93 ASP A O 1
ATOM 757 N N . VAL A 1 94 ? 3.969 4.914 -4.574 1 90.88 94 VAL A N 1
ATOM 758 C CA . VAL A 1 94 ? 2.93 3.896 -4.445 1 90.88 94 VAL A CA 1
ATOM 759 C C . VAL A 1 94 ? 1.712 4.293 -5.277 1 90.88 94 VAL A C 1
ATOM 761 O O . VAL A 1 94 ? 1.258 5.438 -5.219 1 90.88 94 VAL A O 1
ATOM 764 N N . THR A 1 95 ? 1.31 3.398 -6.004 1 88.19 95 THR A N 1
ATOM 765 C CA . THR A 1 95 ? 0.04 3.537 -6.707 1 88.19 95 THR A CA 1
ATOM 766 C C . THR A 1 95 ? -0.992 2.553 -6.164 1 88.19 95 THR A C 1
ATOM 768 O O . THR A 1 95 ? -0.704 1.364 -6.012 1 88.19 95 THR A O 1
ATOM 771 N N . VAL A 1 96 ? -2.139 3.098 -5.824 1 88.62 96 VAL A N 1
ATOM 772 C CA . VAL A 1 96 ? -3.227 2.252 -5.34 1 88.62 96 VAL A CA 1
ATOM 773 C C . VAL A 1 96 ? -4.332 2.178 -6.391 1 88.62 96 VAL A C 1
ATOM 775 O O . VAL A 1 96 ? -4.75 3.203 -6.934 1 88.62 96 VAL A O 1
ATOM 778 N N . SER A 1 97 ? -4.73 1 -6.652 1 88 97 SER A N 1
ATOM 779 C CA . SER A 1 97 ? -5.801 0.784 -7.621 1 88 97 SER A CA 1
ATOM 780 C C . SER A 1 97 ? -6.812 -0.237 -7.109 1 88 97 SER A C 1
ATOM 782 O O . SER A 1 97 ? -6.527 -0.982 -6.168 1 88 97 SER A O 1
ATOM 784 N N . THR A 1 98 ? -8.008 -0.108 -7.629 1 83.31 98 THR A N 1
ATOM 785 C CA . THR A 1 98 ? -9.07 -1.066 -7.336 1 83.31 98 THR A CA 1
ATOM 786 C C . THR A 1 98 ? -9.586 -1.708 -8.617 1 83.31 98 THR A C 1
ATOM 788 O O . THR A 1 98 ? -9.023 -1.499 -9.695 1 83.31 98 THR A O 1
ATOM 791 N N . SER A 1 99 ? -10.547 -2.602 -8.406 1 76.31 99 SER A N 1
ATOM 792 C CA . SER A 1 99 ? -11.156 -3.283 -9.539 1 76.31 99 SER A CA 1
ATOM 793 C C . SER A 1 99 ? -11.781 -2.287 -10.508 1 76.31 99 SER A C 1
ATOM 795 O O . SER A 1 99 ? -11.984 -2.596 -11.688 1 76.31 99 SER A O 1
ATOM 797 N N . ILE A 1 100 ? -12.047 -1.044 -10.109 1 73.19 100 ILE A N 1
ATOM 798 C CA . ILE A 1 100 ? -12.812 -0.13 -10.953 1 73.19 100 ILE A CA 1
ATOM 799 C C . ILE A 1 100 ? -11.992 1.131 -11.219 1 73.19 100 ILE A C 1
ATOM 801 O O . ILE A 1 100 ? -12.148 1.767 -12.266 1 73.19 100 ILE A O 1
ATOM 805 N N . SER A 1 101 ? -11.242 1.473 -10.156 1 73.25 101 SER A N 1
ATOM 806 C CA . SER A 1 101 ? -10.609 2.777 -10.344 1 73.25 101 SER A CA 1
ATOM 807 C C . SER A 1 101 ? -9.219 2.816 -9.727 1 73.25 101 SER A C 1
ATOM 809 O O . SER A 1 101 ? -8.867 1.949 -8.922 1 73.25 101 SER A O 1
ATOM 811 N N . LYS A 1 102 ? -8.523 3.803 -10.203 1 69.69 102 LYS A N 1
ATOM 812 C CA . LYS A 1 102 ? -7.309 4.238 -9.523 1 69.69 102 LYS A CA 1
ATOM 813 C C . LYS A 1 102 ? -7.629 5.234 -8.414 1 69.69 102 LYS A C 1
ATOM 815 O O . LYS A 1 102 ? -8.656 5.91 -8.453 1 69.69 102 LYS A O 1
ATOM 820 N N . GLU A 1 103 ? -6.926 5.09 -7.254 1 70 103 GLU A N 1
ATOM 821 C CA . GLU A 1 103 ? -7.086 6.074 -6.188 1 70 103 GLU A CA 1
ATOM 822 C C . GLU A 1 103 ? -7.227 7.484 -6.758 1 70 103 GLU A C 1
ATOM 824 O O . GLU A 1 103 ? -6.941 7.715 -7.934 1 70 103 GLU A O 1
ATOM 829 N N . SER A 1 104 ? -7.77 8.305 -5.82 1 66.25 104 SER A N 1
ATOM 830 C CA . SER A 1 104 ? -8.062 9.68 -6.223 1 66.25 104 SER A CA 1
ATOM 831 C C . SER A 1 104 ? -6.957 10.242 -7.113 1 66.25 104 SER A C 1
ATOM 833 O O . SER A 1 104 ? -5.773 10.148 -6.781 1 66.25 104 SER A O 1
ATOM 835 N N . LEU A 1 105 ? -7.523 10.656 -8.125 1 60.88 105 LEU A N 1
ATOM 836 C CA . LEU A 1 105 ? -6.863 11.297 -9.258 1 60.88 105 LEU A CA 1
ATOM 837 C C . LEU A 1 105 ? -6.496 12.742 -8.93 1 60.88 105 LEU A C 1
ATOM 839 O O . LEU A 1 105 ? -6.008 13.477 -9.797 1 60.88 105 LEU A O 1
ATOM 843 N N . LEU A 1 106 ? -6.824 12.953 -7.723 1 65.88 106 LEU A N 1
ATOM 844 C CA . LEU A 1 106 ? -6.438 14.352 -7.551 1 65.88 106 LEU A CA 1
ATOM 845 C C . LEU A 1 106 ? -4.965 14.547 -7.887 1 65.88 106 LEU A C 1
ATOM 847 O O . LEU A 1 106 ? -4.133 13.688 -7.586 1 65.88 106 LEU A O 1
ATOM 851 N N . ASP A 1 107 ? -4.836 15.664 -8.422 1 75.56 107 ASP A N 1
ATOM 852 C CA . ASP A 1 107 ? -3.484 16.125 -8.727 1 75.56 107 ASP A CA 1
ATOM 853 C C . ASP A 1 107 ? -2.633 16.203 -7.461 1 75.56 107 ASP A C 1
ATOM 855 O O . ASP A 1 107 ? -3.045 16.797 -6.461 1 75.56 107 ASP A O 1
ATOM 859 N N . PRO A 1 108 ? -1.582 15.555 -7.477 1 76.75 108 PRO A N 1
ATOM 860 C CA . PRO A 1 108 ? -0.69 15.641 -6.316 1 76.75 108 PRO A CA 1
ATOM 861 C C . PRO A 1 108 ? -0.423 17.078 -5.887 1 76.75 108 PRO A C 1
ATOM 863 O O . PRO A 1 108 ? -0.156 17.344 -4.711 1 76.75 108 PRO A O 1
ATOM 866 N N . ASN A 1 109 ? -0.503 17.969 -6.82 1 84.44 109 ASN A N 1
ATOM 867 C CA . ASN A 1 109 ? -0.271 19.391 -6.516 1 84.44 109 ASN A CA 1
ATOM 868 C C . ASN A 1 109 ? -1.396 19.969 -5.664 1 84.44 109 ASN A C 1
ATOM 870 O O . ASN A 1 109 ? -1.252 21.047 -5.094 1 84.44 109 ASN A O 1
ATOM 874 N N . GLU A 1 110 ? -2.414 19.219 -5.555 1 87.94 110 GLU A N 1
ATOM 875 C CA . GLU A 1 110 ? -3.574 19.734 -4.832 1 87.94 110 GLU A CA 1
ATOM 876 C C . GLU A 1 110 ? -3.838 18.922 -3.564 1 87.94 110 GLU A C 1
ATOM 878 O O . GLU A 1 110 ? -4.797 19.188 -2.84 1 87.94 110 GLU A O 1
ATOM 883 N N . ARG A 1 111 ? -2.951 18.016 -3.279 1 90.81 111 ARG A N 1
ATOM 884 C CA . ARG A 1 111 ? -3.162 17.156 -2.127 1 90.81 111 ARG A CA 1
ATOM 885 C C . ARG A 1 111 ? -2.277 17.562 -0.958 1 90.81 111 ARG A C 1
ATOM 887 O O . ARG A 1 111 ? -1.185 18.109 -1.158 1 90.81 111 ARG A O 1
ATOM 894 N N . TYR A 1 112 ? -2.861 17.438 0.219 1 93.75 112 TYR A N 1
ATOM 895 C CA . TYR A 1 112 ? -2.127 17.688 1.455 1 93.75 112 TYR A CA 1
ATOM 896 C C . TYR A 1 112 ? -1.995 16.422 2.279 1 93.75 112 TYR A C 1
ATOM 898 O O . TYR A 1 112 ? -2.854 15.531 2.213 1 93.75 112 TYR A O 1
ATOM 906 N N . LEU A 1 113 ? -0.92 16.375 2.969 1 94.81 113 LEU A N 1
ATOM 907 C CA . LEU A 1 113 ? -0.675 15.281 3.904 1 94.81 113 LEU A CA 1
ATOM 908 C C . LEU A 1 113 ? -0.648 15.789 5.34 1 94.81 113 LEU A C 1
ATOM 910 O O . LEU A 1 113 ? -0.349 16.969 5.582 1 94.81 113 LEU A O 1
ATOM 914 N N . ASP A 1 114 ? -0.985 14.906 6.266 1 97.75 114 ASP A N 1
ATOM 915 C CA . ASP A 1 114 ? -0.813 15.164 7.691 1 97.75 114 ASP A CA 1
ATOM 916 C C . ASP A 1 114 ? 0.587 14.766 8.156 1 97.75 114 ASP A C 1
ATOM 918 O O . ASP A 1 114 ? 1.034 13.648 7.914 1 97.75 114 ASP A O 1
ATOM 922 N N . VAL A 1 115 ? 1.195 15.711 8.781 1 98.12 115 VAL A N 1
ATOM 923 C CA . VAL A 1 115 ? 2.49 15.438 9.398 1 98.12 115 VAL A CA 1
ATOM 924 C C . VAL A 1 115 ? 2.398 15.641 10.906 1 98.12 115 VAL A C 1
ATOM 926 O O . VAL A 1 115 ? 1.961 16.688 11.375 1 98.12 115 VAL A O 1
ATOM 929 N N . PHE A 1 116 ? 2.834 14.594 11.648 1 98.56 116 PHE A N 1
ATOM 930 C CA . PHE A 1 116 ? 2.76 14.641 13.109 1 98.56 116 PHE A CA 1
ATOM 931 C C . PHE A 1 116 ? 4.129 14.93 13.711 1 98.56 116 PHE A C 1
ATOM 933 O O . PHE A 1 116 ? 5.156 14.633 13.094 1 98.56 116 PHE A O 1
ATOM 940 N N . TYR A 1 117 ? 4.16 15.414 14.914 1 98.38 117 TYR A N 1
ATOM 941 C CA . TYR A 1 117 ? 5.355 15.945 15.562 1 98.38 117 TYR A CA 1
ATOM 942 C C . TYR A 1 117 ? 6.43 14.867 15.688 1 98.38 117 TYR A C 1
ATOM 944 O O . TYR A 1 117 ? 7.617 15.18 15.773 1 98.38 117 TYR A O 1
ATOM 952 N N . ASP A 1 118 ? 6.035 13.641 15.703 1 98.44 118 ASP A N 1
ATOM 953 C CA . ASP A 1 118 ? 7.004 12.562 15.883 1 98.44 118 ASP A CA 1
ATOM 954 C C . ASP A 1 118 ? 7.547 12.078 14.547 1 98.44 118 ASP A C 1
ATOM 956 O O . ASP A 1 118 ? 8.281 11.086 14.484 1 98.44 118 ASP A O 1
ATOM 960 N N . GLY A 1 119 ? 7.055 12.664 13.414 1 97.75 119 GLY A N 1
ATOM 961 C CA . GLY A 1 119 ? 7.562 12.328 12.094 1 97.75 119 GLY A CA 1
ATOM 962 C C . GLY A 1 119 ? 6.629 11.438 11.305 1 97.75 119 GLY A C 1
ATOM 963 O O . GLY A 1 119 ? 6.922 11.086 10.156 1 97.75 119 GLY A O 1
ATOM 964 N N . THR A 1 120 ? 5.543 11.062 11.922 1 98.25 120 THR A N 1
ATOM 965 C CA . THR A 1 120 ? 4.551 10.266 11.203 1 98.25 120 THR A CA 1
ATOM 966 C C . THR A 1 120 ? 3.883 11.094 10.109 1 98.25 120 THR A C 1
ATOM 968 O O . THR A 1 120 ? 3.504 12.242 10.336 1 98.25 120 THR A O 1
ATOM 971 N N . VAL A 1 121 ? 3.855 10.531 8.914 1 98.12 121 VAL A N 1
ATOM 972 C CA . VAL A 1 121 ? 3.193 11.164 7.777 1 98.12 121 VAL A CA 1
ATOM 973 C C . VAL A 1 121 ? 2.035 10.289 7.305 1 98.12 121 VAL A C 1
ATOM 975 O O . VAL A 1 121 ? 2.166 9.062 7.215 1 98.12 121 VAL A O 1
ATOM 978 N N . ARG A 1 122 ? 0.936 10.906 7.02 1 97.5 122 ARG A N 1
ATOM 979 C CA . ARG A 1 122 ? -0.237 10.188 6.531 1 97.5 122 ARG A CA 1
ATOM 980 C C . ARG A 1 122 ? -0.794 10.844 5.27 1 97.5 122 ARG A C 1
ATOM 982 O O . ARG A 1 122 ? -0.992 12.055 5.23 1 97.5 122 ARG A O 1
ATOM 989 N N . LEU A 1 123 ? -0.957 10 4.32 1 95.5 123 LEU A N 1
ATOM 990 C CA . LEU A 1 123 ? -1.605 10.414 3.08 1 95.5 123 LEU A CA 1
ATOM 991 C C . LEU A 1 123 ? -2.895 9.633 2.857 1 95.5 123 LEU A C 1
ATOM 993 O O . LEU A 1 123 ? -2.895 8.398 2.908 1 95.5 123 LEU A O 1
ATOM 997 N N . SER A 1 124 ? -3.939 10.383 2.619 1 92.62 124 SER A N 1
ATOM 998 C CA . SER A 1 124 ? -5.215 9.75 2.318 1 92.62 124 SER A CA 1
ATOM 999 C C . SER A 1 124 ? -5.5 9.758 0.819 1 92.62 124 SER A C 1
ATOM 1001 O O . SER A 1 124 ? -5.426 10.812 0.175 1 92.62 124 SER A O 1
ATOM 1003 N N . LEU A 1 125 ? -5.789 8.523 0.369 1 90.81 125 LEU A N 1
ATOM 1004 C CA . LEU A 1 125 ? -6.23 8.359 -1.012 1 90.81 125 LEU A CA 1
ATOM 1005 C C . LEU A 1 125 ? -7.652 7.805 -1.066 1 90.81 125 LEU A C 1
ATOM 1007 O O . LEU A 1 125 ? -8.102 7.148 -0.125 1 90.81 125 LEU A O 1
ATOM 1011 N N . TYR A 1 126 ? -8.281 8.164 -2.193 1 89 126 TYR A N 1
ATOM 1012 C CA . TYR A 1 126 ? -9.672 7.742 -2.33 1 89 126 TYR A CA 1
ATOM 1013 C C . TYR A 1 126 ? -9.891 6.992 -3.639 1 89 126 TYR A C 1
ATOM 1015 O O . TYR A 1 126 ? -9.32 7.355 -4.672 1 89 126 TYR A O 1
ATOM 1023 N N . ALA A 1 127 ? -10.68 5.926 -3.488 1 87.25 127 ALA A N 1
ATOM 1024 C CA . ALA A 1 127 ? -10.992 5.137 -4.676 1 87.25 127 ALA A CA 1
ATOM 1025 C C . ALA A 1 127 ? -12.391 4.535 -4.582 1 87.25 127 ALA A C 1
ATOM 1027 O O . ALA A 1 127 ? -12.992 4.52 -3.508 1 87.25 127 ALA A O 1
ATOM 1028 N N . VAL A 1 128 ? -12.789 4.148 -5.727 1 86.06 128 VAL A N 1
ATOM 1029 C CA . VAL A 1 128 ? -14.078 3.463 -5.828 1 86.06 128 VAL A CA 1
ATOM 1030 C C . VAL A 1 128 ? -13.859 2.023 -6.289 1 86.06 128 VAL A C 1
ATOM 1032 O O . VAL A 1 128 ? -12.969 1.752 -7.102 1 86.06 128 VAL A O 1
ATOM 1035 N N . TYR A 1 129 ? -14.695 1.139 -5.668 1 83.69 129 TYR A N 1
ATOM 1036 C CA . TYR A 1 129 ? -14.562 -0.252 -6.086 1 83.69 129 TYR A CA 1
ATOM 1037 C C . TYR A 1 129 ? -15.914 -0.96 -6.07 1 83.69 129 TYR A C 1
ATOM 1039 O O . TYR A 1 129 ? -16.875 -0.463 -5.48 1 83.69 129 TYR A O 1
ATOM 1047 N N . THR A 1 130 ? -16 -2.01 -6.793 1 81.31 130 THR A N 1
ATOM 1048 C CA . THR A 1 130 ? -17.219 -2.811 -6.891 1 81.31 130 THR A CA 1
ATOM 1049 C C . THR A 1 130 ? -17.078 -4.113 -6.105 1 81.31 130 THR A C 1
ATOM 1051 O O . THR A 1 130 ? -16.016 -4.734 -6.117 1 81.31 130 THR A O 1
ATOM 1054 N N . ASN A 1 131 ? -18.188 -4.422 -5.457 1 81.19 131 ASN A N 1
ATOM 1055 C CA . ASN A 1 131 ? -18.281 -5.715 -4.785 1 81.19 131 ASN A CA 1
ATOM 1056 C C . ASN A 1 131 ? -19.484 -6.52 -5.27 1 81.19 131 ASN A C 1
ATOM 1058 O O . ASN A 1 131 ? -20.547 -5.957 -5.516 1 81.19 131 ASN A O 1
ATOM 1062 N N . PHE A 1 132 ? -19.203 -7.746 -5.457 1 75.5 132 PHE A N 1
ATOM 1063 C CA . PHE A 1 132 ? -20.312 -8.641 -5.797 1 75.5 132 PHE A CA 1
ATOM 1064 C C . PHE A 1 132 ? -20.844 -9.352 -4.559 1 75.5 132 PHE A C 1
ATOM 1066 O O . PHE A 1 132 ? -20.062 -9.773 -3.701 1 75.5 132 PHE A O 1
ATOM 1073 N N . CYS A 1 133 ? -22.125 -9.195 -4.363 1 72.19 133 CYS A N 1
ATOM 1074 C CA . CYS A 1 133 ? -22.766 -9.727 -3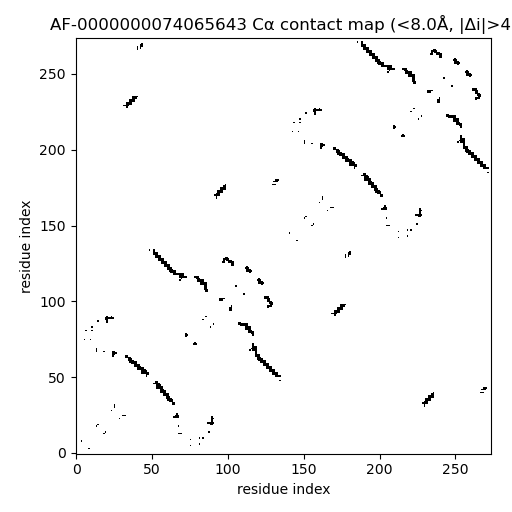.168 1 72.19 133 CYS A CA 1
ATOM 1075 C C . CYS A 1 133 ? -23.688 -10.891 -3.516 1 72.19 133 CYS A C 1
ATOM 1077 O O . CYS A 1 133 ? -24.406 -10.836 -4.52 1 72.19 133 CYS A O 1
ATOM 1079 N N . ASN A 1 134 ? -23.297 -12.156 -3.453 1 62.69 134 ASN A N 1
ATOM 1080 C CA . ASN A 1 134 ? -24.25 -13.234 -3.65 1 62.69 134 ASN A CA 1
ATOM 1081 C C . ASN A 1 134 ? -25.438 -13.117 -2.693 1 62.69 134 ASN A C 1
ATOM 1083 O O . ASN A 1 134 ? -25.328 -13.453 -1.513 1 62.69 134 ASN A O 1
ATOM 1087 N N . MET A 1 135 ? -26.297 -12.266 -2.941 1 54.91 135 MET A N 1
ATOM 1088 C CA . MET A 1 135 ? -27.469 -12.055 -2.088 1 54.91 135 MET A CA 1
ATOM 1089 C C . MET A 1 135 ? -28.375 -13.281 -2.092 1 54.91 135 MET A C 1
ATOM 1091 O O . MET A 1 135 ? -29.484 -13.25 -1.552 1 54.91 135 MET A O 1
ATOM 1095 N N . LYS A 1 136 ? -28.078 -14.445 -2.635 1 52.06 136 LYS A N 1
ATOM 1096 C CA . LYS A 1 136 ? -29.078 -15.5 -2.486 1 52.06 136 LYS A CA 1
ATOM 1097 C C . LYS A 1 136 ? -29.375 -15.766 -1.014 1 52.06 136 LYS A C 1
ATOM 1099 O O . LYS A 1 136 ? -28.531 -16.312 -0.291 1 52.06 136 LYS A O 1
ATOM 1104 N N . VAL A 1 137 ? -29.625 -14.664 -0.341 1 41.25 137 VAL A N 1
ATOM 1105 C CA . VAL A 1 137 ? -30.25 -15.141 0.894 1 41.25 137 VAL A CA 1
ATOM 1106 C C . VAL A 1 137 ? -31.641 -15.703 0.596 1 41.25 137 VAL A C 1
ATOM 1108 O O . VAL A 1 137 ? -32.406 -15.102 -0.15 1 41.25 137 VAL A O 1
ATOM 1111 N N . THR B 1 1 ? 20.094 -38.812 -8.734 1 38.56 1 THR B N 1
ATOM 1112 C CA . THR B 1 1 ? 20.25 -37.375 -9.023 1 38.56 1 THR B CA 1
ATOM 1113 C C . THR B 1 1 ? 18.906 -36.75 -9.336 1 38.56 1 THR B C 1
ATOM 1115 O O . THR B 1 1 ? 18.297 -37.031 -10.375 1 38.56 1 THR B O 1
ATOM 1118 N N . SER B 1 2 ? 18.094 -36.625 -8.359 1 48.06 2 SER B N 1
ATOM 1119 C CA . SER B 1 2 ? 16.703 -36.219 -8.547 1 48.06 2 SER B CA 1
ATOM 1120 C C . SER B 1 2 ? 16.578 -35.031 -9.477 1 48.06 2 SER B C 1
ATOM 1122 O O . SER B 1 2 ? 17.203 -34 -9.25 1 48.06 2 SER B O 1
ATOM 1124 N N . ALA B 1 3 ? 16.297 -35.188 -10.672 1 55.94 3 ALA B N 1
ATOM 1125 C CA . ALA B 1 3 ? 16.156 -34.219 -11.75 1 55.94 3 ALA B CA 1
ATOM 1126 C C . ALA B 1 3 ? 15.375 -32.969 -11.281 1 55.94 3 ALA B C 1
ATOM 1128 O O . ALA B 1 3 ? 14.219 -33.094 -10.852 1 55.94 3 ALA B O 1
ATOM 1129 N N . LYS B 1 4 ? 16.141 -32 -10.68 1 64.12 4 LYS B N 1
ATOM 1130 C CA . LYS B 1 4 ? 15.484 -30.781 -10.227 1 64.12 4 LYS B CA 1
ATOM 1131 C C . LYS B 1 4 ? 14.539 -30.234 -11.297 1 64.12 4 LYS B C 1
ATOM 1133 O O . LYS B 1 4 ? 14.867 -30.234 -12.477 1 64.12 4 LYS B O 1
ATOM 1138 N N . SER B 1 5 ? 13.336 -30.109 -11.047 1 75.38 5 SER B N 1
ATOM 1139 C CA . SER B 1 5 ? 12.367 -29.516 -11.969 1 75.38 5 SER B CA 1
ATOM 1140 C C . SER B 1 5 ? 12.914 -28.266 -12.625 1 75.38 5 SER B C 1
ATOM 1142 O O . SER B 1 5 ? 13.727 -27.547 -12.031 1 75.38 5 SER B O 1
ATOM 1144 N N . PRO B 1 6 ? 12.891 -28.297 -13.938 1 75.12 6 PRO B N 1
ATOM 1145 C CA . PRO B 1 6 ? 13.328 -27.078 -14.648 1 75.12 6 PRO B CA 1
ATOM 1146 C C . PRO B 1 6 ? 13.008 -25.812 -13.875 1 75.12 6 PRO B C 1
ATOM 1148 O O . PRO B 1 6 ? 13.805 -24.859 -13.883 1 75.12 6 PRO B O 1
ATOM 1151 N N . THR B 1 7 ? 11.992 -25.75 -13.117 1 83.25 7 THR B N 1
ATOM 1152 C CA . THR B 1 7 ? 11.609 -24.594 -12.32 1 83.25 7 THR B CA 1
ATOM 1153 C C . THR B 1 7 ? 12.586 -24.375 -11.172 1 83.25 7 THR B C 1
ATOM 1155 O O . THR B 1 7 ? 12.977 -23.25 -10.883 1 83.25 7 THR B O 1
ATOM 1158 N N . SER B 1 8 ? 13.016 -25.438 -10.617 1 87.12 8 SER B N 1
ATOM 1159 C CA . SER B 1 8 ? 13.961 -25.344 -9.508 1 87.12 8 SER B CA 1
ATOM 1160 C C . SER B 1 8 ? 15.312 -24.812 -9.977 1 87.12 8 SER B C 1
ATOM 1162 O O . SER B 1 8 ? 15.938 -24 -9.281 1 87.12 8 SER B O 1
ATOM 1164 N N . THR B 1 9 ? 15.672 -25.281 -11.117 1 90.56 9 THR B N 1
ATOM 1165 C CA . THR B 1 9 ? 16.938 -24.828 -11.688 1 90.56 9 THR B CA 1
ATOM 1166 C C . THR B 1 9 ? 16.906 -23.328 -11.945 1 90.56 9 THR B C 1
ATOM 1168 O O . THR B 1 9 ? 17.891 -22.625 -11.664 1 90.56 9 THR B O 1
ATOM 1171 N N . LEU B 1 10 ? 15.836 -22.875 -12.492 1 94.75 10 LEU B N 1
ATOM 1172 C CA . LEU B 1 10 ? 15.68 -21.453 -12.766 1 94.75 10 LEU B CA 1
ATOM 1173 C C . LEU B 1 10 ? 15.75 -20.641 -11.477 1 94.75 10 LEU B C 1
ATOM 1175 O O . LEU B 1 10 ? 16.484 -19.656 -11.398 1 94.75 10 LEU B O 1
ATOM 1179 N N . VAL B 1 11 ? 15.031 -21.031 -10.484 1 95.56 11 VAL B N 1
ATOM 1180 C CA . VAL B 1 11 ? 15 -20.297 -9.211 1 95.56 11 VAL B CA 1
ATOM 1181 C C . VAL B 1 11 ? 16.391 -20.25 -8.609 1 95.56 11 VAL B C 1
ATOM 1183 O O . VAL B 1 11 ? 16.844 -19.203 -8.148 1 95.56 11 VAL B O 1
ATOM 1186 N N . HIS B 1 12 ? 17.078 -21.375 -8.672 1 95.06 12 HIS B N 1
ATOM 1187 C CA . HIS B 1 12 ? 18.438 -21.422 -8.156 1 95.06 12 HIS B CA 1
ATOM 1188 C C . HIS B 1 12 ? 19.344 -20.484 -8.938 1 95.06 12 HIS B C 1
ATOM 1190 O O . HIS B 1 12 ? 20.188 -19.781 -8.352 1 95.06 12 HIS B O 1
ATOM 1196 N N . ALA B 1 13 ? 19.234 -20.5 -10.164 1 94.56 13 ALA B N 1
ATOM 1197 C CA . ALA B 1 13 ? 20.047 -19.625 -11 1 94.56 13 ALA B CA 1
ATOM 1198 C C . ALA B 1 13 ? 19.828 -18.156 -10.641 1 94.56 13 ALA B C 1
ATOM 1200 O O . ALA B 1 13 ? 20.766 -17.359 -10.633 1 94.56 13 ALA B O 1
ATOM 1201 N N . LEU B 1 14 ? 18.625 -17.734 -10.336 1 95.19 14 LEU B N 1
ATOM 1202 C CA . LEU B 1 14 ? 18.266 -16.359 -10.008 1 95.19 14 LEU B CA 1
ATOM 1203 C C . LEU B 1 14 ? 18.828 -15.969 -8.648 1 95.19 14 LEU B C 1
ATOM 1205 O O . LEU B 1 14 ? 19.312 -14.852 -8.469 1 95.19 14 LEU B O 1
ATOM 1209 N N . LEU B 1 15 ? 18.844 -16.875 -7.746 1 95.44 15 LEU B N 1
ATOM 1210 C CA . LEU B 1 15 ? 19.125 -16.531 -6.359 1 95.44 15 LEU B CA 1
ATOM 1211 C C . LEU B 1 15 ? 20.578 -16.812 -6.016 1 95.44 15 LEU B C 1
ATOM 1213 O O . LEU B 1 15 ? 21.156 -16.172 -5.133 1 95.44 15 LEU B O 1
ATOM 1217 N N . ASP B 1 16 ? 21.203 -17.719 -6.684 1 90.88 16 ASP B N 1
ATOM 1218 C CA . ASP B 1 16 ? 22.562 -18.125 -6.348 1 90.88 16 ASP B CA 1
ATOM 1219 C C . ASP B 1 16 ? 23.594 -17.203 -7.012 1 90.88 16 ASP B C 1
ATOM 1221 O O . ASP B 1 16 ? 24.766 -17.234 -6.664 1 90.88 16 ASP B O 1
ATOM 1225 N N . ASN B 1 17 ? 23.141 -16.391 -7.891 1 84.31 17 ASN B N 1
ATOM 1226 C CA . ASN B 1 17 ? 24.062 -15.523 -8.609 1 84.31 17 ASN B CA 1
ATOM 1227 C C . ASN B 1 17 ? 24.188 -14.164 -7.93 1 84.31 17 ASN B C 1
ATOM 1229 O O . ASN B 1 17 ? 24.062 -13.125 -8.586 1 84.31 17 ASN B O 1
ATOM 1233 N N . GLY B 1 18 ? 24.359 -14.117 -6.57 1 89.06 18 GLY B N 1
ATOM 1234 C CA . GLY B 1 18 ? 24.641 -12.867 -5.883 1 89.06 18 GLY B CA 1
ATOM 1235 C C . GLY B 1 18 ? 23.391 -12.125 -5.449 1 89.06 18 GLY B C 1
ATOM 1236 O O . GLY B 1 18 ? 23.469 -10.953 -5.078 1 89.06 18 GLY B O 1
ATOM 1237 N N . TYR B 1 19 ? 22.312 -12.727 -5.617 1 94.5 19 TYR B N 1
ATOM 1238 C CA . TYR B 1 19 ? 21.094 -12.047 -5.184 1 94.5 19 TYR B CA 1
ATOM 1239 C C . TYR B 1 19 ? 21.125 -11.766 -3.686 1 94.5 19 TYR B C 1
ATOM 1241 O O . TYR B 1 19 ? 21.453 -12.648 -2.891 1 94.5 19 TYR B O 1
ATOM 1249 N N . ASN B 1 20 ? 20.797 -10.602 -3.281 1 92.31 20 ASN B N 1
ATOM 1250 C CA . ASN B 1 20 ? 20.766 -10.172 -1.887 1 92.31 20 ASN B CA 1
ATOM 1251 C C . ASN B 1 20 ? 19.375 -9.68 -1.489 1 92.31 20 ASN B C 1
ATOM 1253 O O . ASN B 1 20 ? 18.953 -8.594 -1.896 1 92.31 20 ASN B O 1
ATOM 1257 N N . SER B 1 21 ? 18.734 -10.453 -0.657 1 91.38 21 SER B N 1
ATOM 1258 C CA . SER B 1 21 ? 17.359 -10.141 -0.293 1 91.38 21 SER B CA 1
ATOM 1259 C C . SER B 1 21 ? 17.297 -8.984 0.705 1 91.38 21 SER B C 1
ATOM 1261 O O . SER B 1 21 ? 16.219 -8.469 0.998 1 91.38 21 SER B O 1
ATOM 1263 N N . SER B 1 22 ? 18.422 -8.531 1.162 1 87.94 22 SER B N 1
ATOM 1264 C CA . SER B 1 22 ? 18.438 -7.441 2.131 1 87.94 22 SER B CA 1
ATOM 1265 C C . SER B 1 22 ? 18.562 -6.09 1.438 1 87.94 22 SER B C 1
ATOM 1267 O O . SER B 1 22 ? 18.328 -5.047 2.051 1 87.94 22 SER B O 1
ATOM 1269 N N . ASP B 1 23 ? 18.969 -6.172 0.127 1 87.62 23 ASP B N 1
ATOM 1270 C CA . ASP B 1 23 ? 19.172 -4.934 -0.616 1 87.62 23 ASP B CA 1
ATOM 1271 C C . ASP B 1 23 ? 17.969 -4.641 -1.528 1 87.62 23 ASP B C 1
ATOM 1273 O O . ASP B 1 23 ? 17.438 -5.555 -2.152 1 87.62 23 ASP B O 1
ATOM 1277 N N . ARG B 1 24 ? 17.703 -3.344 -1.654 1 88.62 24 ARG B N 1
ATOM 1278 C CA . ARG B 1 24 ? 16.688 -2.961 -2.641 1 88.62 24 ARG B CA 1
ATOM 1279 C C . ARG B 1 24 ? 17.125 -3.375 -4.047 1 88.62 24 ARG B C 1
ATOM 1281 O O . ARG B 1 24 ? 18.281 -3.201 -4.426 1 88.62 24 ARG B O 1
ATOM 1288 N N . PRO B 1 25 ? 16.156 -3.928 -4.781 1 91.69 25 PRO B N 1
ATOM 1289 C CA . PRO B 1 25 ? 16.516 -4.484 -6.094 1 91.69 25 PRO B CA 1
ATOM 1290 C C . PRO B 1 25 ? 16.516 -3.432 -7.199 1 91.69 25 PRO B C 1
ATOM 1292 O O . PRO B 1 25 ? 15.75 -3.545 -8.164 1 91.69 25 PRO B O 1
ATOM 1295 N N . VAL B 1 26 ? 17.312 -2.42 -7.078 1 87.94 26 VAL B N 1
ATOM 1296 C CA . VAL B 1 26 ? 17.484 -1.354 -8.055 1 87.94 26 VAL B CA 1
ATOM 1297 C C . VAL B 1 26 ? 18.953 -1.261 -8.461 1 87.94 26 VAL B C 1
ATOM 1299 O O . VAL B 1 26 ? 19.844 -1.688 -7.711 1 87.94 26 VAL B O 1
ATOM 1302 N N . PHE B 1 27 ? 19.188 -0.757 -9.672 1 85.56 27 PHE B N 1
ATOM 1303 C CA . PHE B 1 27 ? 20.562 -0.652 -10.148 1 85.56 27 PHE B CA 1
ATOM 1304 C C . PHE B 1 27 ? 21.312 0.44 -9.398 1 85.56 27 PHE B C 1
ATOM 1306 O O . PHE B 1 27 ? 22.453 0.234 -8.969 1 85.56 27 PHE B O 1
ATOM 1313 N N . ASN B 1 28 ? 20.516 1.581 -9.32 1 81.62 28 ASN B N 1
ATOM 1314 C CA . ASN B 1 28 ? 21.094 2.721 -8.625 1 81.62 28 ASN B CA 1
ATOM 1315 C C . ASN B 1 28 ? 20.344 3.031 -7.332 1 81.62 28 ASN B C 1
ATOM 1317 O O . ASN B 1 28 ? 19.109 3.035 -7.312 1 81.62 28 ASN B O 1
ATOM 1321 N N . GLU B 1 29 ? 21.109 3.244 -6.34 1 74.69 29 GLU B N 1
ATOM 1322 C CA . GLU B 1 29 ? 20.531 3.482 -5.02 1 74.69 29 GLU B CA 1
ATOM 1323 C C . GLU B 1 29 ? 19.594 4.68 -5.039 1 74.69 29 GLU B C 1
ATOM 1325 O O . GLU B 1 29 ? 18.719 4.801 -4.176 1 74.69 29 GLU B O 1
ATOM 1330 N N . ASN B 1 30 ? 19.797 5.504 -6.094 1 71.62 30 ASN B N 1
ATOM 1331 C CA . ASN B 1 30 ? 18.938 6.684 -6.168 1 71.62 30 ASN B CA 1
ATOM 1332 C C . ASN B 1 30 ? 17.609 6.375 -6.867 1 71.62 30 ASN B C 1
ATOM 1334 O O . ASN B 1 30 ? 16.703 7.207 -6.887 1 71.62 30 ASN B O 1
ATOM 1338 N N . GLU B 1 31 ? 17.578 5.137 -7.355 1 79.5 31 GLU B N 1
ATOM 1339 C CA . GLU B 1 31 ? 16.344 4.738 -8.023 1 79.5 31 GLU B CA 1
ATOM 1340 C C . GLU B 1 31 ? 15.273 4.34 -7.012 1 79.5 31 GLU B C 1
ATOM 1342 O O . GLU B 1 31 ? 15.578 3.729 -5.984 1 79.5 31 GLU B O 1
ATOM 1347 N N . THR B 1 32 ? 14.07 4.77 -7.305 1 81.12 32 THR B N 1
ATOM 1348 C CA . THR B 1 32 ? 12.953 4.465 -6.418 1 81.12 32 THR B CA 1
ATOM 1349 C C . THR B 1 32 ? 12.227 3.205 -6.879 1 81.12 32 THR B C 1
ATOM 1351 O O . THR B 1 32 ? 12.281 2.846 -8.055 1 81.12 32 THR B O 1
ATOM 1354 N N . ILE B 1 33 ? 11.766 2.41 -5.867 1 87.44 33 ILE B N 1
ATOM 1355 C CA . ILE B 1 33 ? 10.875 1.296 -6.164 1 87.44 33 ILE B CA 1
ATOM 1356 C C . ILE B 1 33 ? 9.438 1.799 -6.258 1 87.44 33 ILE B C 1
ATOM 1358 O O . ILE B 1 33 ? 8.93 2.436 -5.328 1 87.44 33 ILE B O 1
ATOM 1362 N N . ASN B 1 34 ? 8.875 1.553 -7.457 1 90.94 34 ASN B N 1
ATOM 1363 C CA . ASN B 1 34 ? 7.449 1.849 -7.609 1 90.94 34 ASN B CA 1
ATOM 1364 C C . ASN B 1 34 ? 6.582 0.667 -7.188 1 90.94 34 ASN B C 1
ATOM 1366 O O . ASN B 1 34 ? 6.684 -0.419 -7.758 1 90.94 34 ASN B O 1
ATOM 1370 N N . LEU B 1 35 ? 5.816 0.892 -6.141 1 93.44 35 LEU B N 1
ATOM 1371 C CA . LEU B 1 35 ? 4.926 -0.142 -5.625 1 93.44 35 LEU B CA 1
ATOM 1372 C C . LEU B 1 35 ? 3.494 0.091 -6.094 1 93.44 35 LEU B C 1
ATOM 1374 O O . LEU B 1 35 ? 2.953 1.186 -5.93 1 93.44 35 LEU B O 1
ATOM 1378 N N . THR B 1 36 ? 2.932 -0.879 -6.777 1 93.19 36 THR B N 1
ATOM 1379 C CA . THR B 1 36 ? 1.514 -0.866 -7.125 1 93.19 36 THR B CA 1
ATOM 1380 C C . THR B 1 36 ? 0.723 -1.79 -6.203 1 93.19 36 THR B C 1
ATOM 1382 O O . THR B 1 36 ? 1.118 -2.936 -5.977 1 93.19 36 THR B O 1
ATOM 1385 N N . ILE B 1 37 ? -0.282 -1.277 -5.68 1 91.06 37 ILE B N 1
ATOM 1386 C CA . ILE B 1 37 ? -1.186 -2.08 -4.863 1 91.06 37 ILE B CA 1
ATOM 1387 C C . ILE B 1 37 ? -2.555 -2.16 -5.535 1 91.06 37 ILE B C 1
ATOM 1389 O O . ILE B 1 37 ? -3.137 -1.134 -5.895 1 91.06 37 ILE B O 1
ATOM 1393 N N . ILE B 1 38 ? -2.961 -3.318 -5.66 1 89.5 38 ILE B N 1
ATOM 1394 C CA . ILE B 1 38 ? -4.273 -3.561 -6.246 1 89.5 38 ILE B CA 1
ATOM 1395 C C . ILE B 1 38 ? -5.176 -4.258 -5.23 1 89.5 38 ILE B C 1
ATOM 1397 O O . ILE B 1 38 ? -4.836 -5.328 -4.723 1 89.5 38 ILE B O 1
ATOM 1401 N N . ALA B 1 39 ? -6.266 -3.67 -4.965 1 87 39 ALA B N 1
ATOM 1402 C CA . ALA B 1 39 ? -7.242 -4.27 -4.055 1 87 39 ALA B CA 1
ATOM 1403 C C . ALA B 1 39 ? -8.398 -4.902 -4.828 1 87 39 ALA B C 1
ATOM 1405 O O . ALA B 1 39 ? -9.023 -4.246 -5.664 1 87 39 ALA B O 1
ATOM 1406 N N . ASN B 1 40 ? -8.625 -6.137 -4.496 1 84 40 ASN B N 1
ATOM 1407 C CA . ASN B 1 40 ? -9.711 -6.883 -5.113 1 84 40 ASN B CA 1
ATOM 1408 C C . ASN B 1 40 ? -10.641 -7.496 -4.07 1 84 40 ASN B C 1
ATOM 1410 O O . ASN B 1 40 ? -10.172 -8.086 -3.092 1 84 40 ASN B O 1
ATOM 1414 N N . GLU B 1 41 ? -11.906 -7.332 -4.328 1 81.31 41 GLU B N 1
ATOM 1415 C CA . GLU B 1 41 ? -12.836 -8.078 -3.486 1 81.31 41 GLU B CA 1
ATOM 1416 C C . GLU B 1 41 ? -12.922 -9.539 -3.914 1 81.31 41 GLU B C 1
ATOM 1418 O O . GLU B 1 41 ? -13.055 -9.836 -5.102 1 81.31 41 GLU B O 1
ATOM 1423 N N . LEU B 1 42 ? -12.898 -10.359 -2.939 1 80.69 42 LEU B N 1
ATOM 1424 C CA . LEU B 1 42 ? -12.961 -11.781 -3.252 1 80.69 42 LEU B CA 1
ATOM 1425 C C . LEU B 1 42 ? -14.367 -12.328 -3.039 1 80.69 42 LEU B C 1
ATOM 1427 O O . LEU B 1 42 ? -14.953 -12.922 -3.949 1 80.69 42 LEU B O 1
ATOM 1431 N N . SER B 1 43 ? -14.844 -12.102 -1.809 1 82.88 43 SER B N 1
ATOM 1432 C CA . SER B 1 43 ? -16.156 -12.68 -1.534 1 82.88 43 SER B CA 1
ATOM 1433 C C . SER B 1 43 ? -16.859 -11.945 -0.4 1 82.88 43 SER B C 1
ATOM 1435 O O . SER B 1 43 ? -16.203 -11.328 0.447 1 82.88 43 SER B O 1
ATOM 1437 N N . LEU B 1 44 ? -18.203 -12.102 -0.431 1 83.38 44 LEU B N 1
ATOM 1438 C CA . LEU B 1 44 ? -19.016 -11.703 0.71 1 83.38 44 LEU B CA 1
ATOM 1439 C C . LEU B 1 44 ? -19.094 -12.828 1.74 1 83.38 44 LEU B C 1
ATOM 1441 O O . LEU B 1 44 ? -19.609 -13.906 1.444 1 83.38 44 LEU B O 1
ATOM 1445 N N . LEU B 1 45 ? -18.547 -12.586 2.889 1 85.25 45 LEU B N 1
ATOM 1446 C CA . LEU B 1 45 ? -18.516 -13.625 3.914 1 85.25 45 LEU B CA 1
ATOM 1447 C C . LEU B 1 45 ? -19.828 -13.648 4.695 1 85.25 45 LEU B C 1
ATOM 1449 O O . LEU B 1 45 ? -20.359 -14.719 4.996 1 85.25 45 LEU B O 1
ATOM 1453 N N . ARG B 1 46 ? -20.266 -12.445 5.031 1 84.06 46 ARG B N 1
ATOM 1454 C CA . ARG B 1 46 ? -21.484 -12.336 5.82 1 84.06 46 ARG B CA 1
ATOM 1455 C C . ARG B 1 46 ? -22.156 -10.984 5.609 1 84.06 46 ARG B C 1
ATOM 1457 O O . ARG B 1 46 ? -21.484 -9.992 5.297 1 84.06 46 ARG B O 1
ATOM 1464 N N . MET B 1 47 ? -23.438 -11.047 5.629 1 82.69 47 MET B N 1
ATOM 1465 C CA . MET B 1 47 ? -24.234 -9.828 5.605 1 82.69 47 MET B CA 1
ATOM 1466 C C . MET B 1 47 ? -25.203 -9.789 6.777 1 82.69 47 MET B C 1
ATOM 1468 O O . MET B 1 47 ? -25.891 -10.781 7.051 1 82.69 47 MET B O 1
ATOM 1472 N N . ASP B 1 48 ? -25.109 -8.789 7.512 1 84 48 ASP B N 1
ATOM 1473 C CA . ASP B 1 48 ? -26.109 -8.547 8.555 1 84 48 ASP B CA 1
ATOM 1474 C C . ASP B 1 48 ? -27.062 -7.422 8.148 1 84 48 ASP B C 1
ATOM 1476 O O . ASP B 1 48 ? -26.719 -6.242 8.289 1 84 48 ASP B O 1
ATOM 1480 N N . GLN B 1 49 ? -28.125 -7.809 7.789 1 77.31 49 GLN B N 1
ATOM 1481 C CA . GLN B 1 49 ? -29.109 -6.836 7.301 1 77.31 49 GLN B CA 1
ATOM 1482 C C . GLN B 1 49 ? -29.594 -5.934 8.43 1 77.31 49 GLN B C 1
ATOM 1484 O O . GLN B 1 49 ? -29.797 -4.738 8.234 1 77.31 49 GLN B O 1
ATOM 1489 N N . ALA B 1 50 ? -29.781 -6.625 9.531 1 82.44 50 ALA B N 1
ATOM 1490 C CA . ALA B 1 50 ? -30.281 -5.855 10.672 1 82.44 50 ALA B CA 1
ATOM 1491 C C . ALA B 1 50 ? -29.297 -4.75 11.055 1 82.44 50 ALA B C 1
ATOM 1493 O O . ALA B 1 50 ? -29.703 -3.611 11.305 1 82.44 50 ALA B O 1
ATOM 1494 N N . GLU B 1 51 ? -28.031 -5.02 10.984 1 81.31 51 GLU B N 1
ATOM 1495 C CA . GLU B 1 51 ? -27 -4.066 11.359 1 81.31 51 GLU B CA 1
ATOM 1496 C C . GLU B 1 51 ? -26.484 -3.291 10.148 1 81.31 51 GLU B C 1
ATOM 1498 O O . GLU B 1 51 ? -25.672 -2.377 10.289 1 81.31 51 GLU B O 1
ATOM 1503 N N . GLU B 1 52 ? -26.938 -3.646 9 1 80.19 52 GLU B N 1
ATOM 1504 C CA . GLU B 1 52 ? -26.547 -3.02 7.742 1 80.19 52 GLU B CA 1
ATOM 1505 C C . GLU B 1 52 ? -25.031 -3.104 7.535 1 80.19 52 GLU B C 1
ATOM 1507 O O . GLU B 1 52 ? -24.391 -2.111 7.188 1 80.19 52 GLU B O 1
ATOM 1512 N N . THR B 1 53 ? -24.562 -4.305 7.914 1 82.5 53 THR B N 1
ATOM 1513 C CA . THR B 1 53 ? -23.125 -4.527 7.805 1 82.5 53 THR B CA 1
ATOM 1514 C C . THR B 1 53 ? -22.828 -5.723 6.902 1 82.5 53 THR B C 1
ATOM 1516 O O . THR B 1 53 ? -23.578 -6.691 6.883 1 82.5 53 THR B O 1
ATOM 1519 N N . ALA B 1 54 ? -21.797 -5.645 6.129 1 83 54 ALA B N 1
ATOM 1520 C CA . ALA B 1 54 ? -21.297 -6.742 5.305 1 83 54 ALA B CA 1
ATOM 1521 C C . ALA B 1 54 ? -19.812 -6.996 5.566 1 83 54 ALA B C 1
ATOM 1523 O O . ALA B 1 54 ? -19.031 -6.051 5.688 1 83 54 ALA B O 1
ATOM 1524 N N . ILE B 1 55 ? -19.469 -8.211 5.73 1 85.19 55 ILE B N 1
ATOM 1525 C CA . ILE B 1 55 ? -18.094 -8.641 5.898 1 85.19 55 ILE B CA 1
ATOM 1526 C C . ILE B 1 55 ? -17.578 -9.281 4.609 1 85.19 55 ILE B C 1
ATOM 1528 O O . ILE B 1 55 ? -18.203 -10.203 4.082 1 85.19 55 ILE B O 1
ATOM 1532 N N . PHE B 1 56 ? -16.422 -8.703 4.102 1 85 56 PHE B N 1
ATOM 1533 C CA . PHE B 1 56 ? -15.875 -9.172 2.836 1 85 56 PHE B CA 1
ATOM 1534 C C . PHE B 1 56 ? -14.453 -9.688 3.023 1 85 56 PHE B C 1
ATOM 1536 O O . PHE B 1 56 ? -13.75 -9.258 3.938 1 85 56 PHE B O 1
ATOM 1543 N N . SER B 1 57 ? -14.141 -10.602 2.174 1 85.69 57 SER B N 1
ATOM 1544 C CA . SER B 1 57 ? -12.727 -10.914 1.99 1 85.69 57 SER B CA 1
ATOM 1545 C C . SER B 1 57 ? -12.148 -10.18 0.787 1 85.69 57 SER B C 1
ATOM 1547 O O . SER B 1 57 ? -12.836 -9.984 -0.218 1 85.69 57 SER B O 1
ATOM 1549 N N . ALA B 1 58 ? -10.945 -9.805 0.971 1 86.94 58 ALA B N 1
ATOM 1550 C CA . ALA B 1 58 ? -10.289 -9.07 -0.109 1 86.94 58 ALA B CA 1
ATOM 1551 C C . ALA B 1 58 ? -8.859 -9.57 -0.326 1 86.94 58 ALA B C 1
ATOM 1553 O O . ALA B 1 58 ? -8.219 -10.062 0.606 1 86.94 58 ALA B O 1
ATOM 1554 N N . GLU B 1 59 ? -8.453 -9.5 -1.557 1 90 59 GLU B N 1
ATOM 1555 C CA . GLU B 1 59 ? -7.059 -9.703 -1.927 1 90 59 GLU B CA 1
ATOM 1556 C C . GLU B 1 59 ? -6.375 -8.375 -2.248 1 90 59 GLU B C 1
ATOM 1558 O O . GLU B 1 59 ? -6.934 -7.543 -2.967 1 90 59 GLU B O 1
ATOM 1563 N N . PHE B 1 60 ? -5.223 -8.242 -1.646 1 90.88 60 PHE B N 1
ATOM 1564 C CA . PHE B 1 60 ? -4.336 -7.141 -2.01 1 90.88 60 PHE B CA 1
ATOM 1565 C C . PHE B 1 60 ? 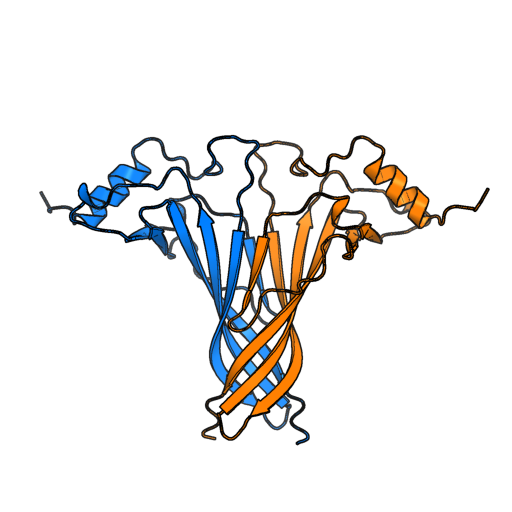-3.117 -7.656 -2.768 1 90.88 60 PHE B C 1
ATOM 1567 O O . PHE B 1 60 ? -2.336 -8.445 -2.232 1 90.88 60 PHE B O 1
ATOM 1574 N N . ILE B 1 61 ? -2.984 -7.207 -3.951 1 93.31 61 ILE B N 1
ATOM 1575 C CA . ILE B 1 61 ? -1.818 -7.578 -4.746 1 93.31 61 ILE B CA 1
ATOM 1576 C C . ILE B 1 61 ? -0.788 -6.453 -4.707 1 93.31 61 ILE B C 1
ATOM 1578 O O . ILE B 1 61 ? -1.084 -5.316 -5.086 1 93.31 61 ILE B O 1
ATOM 1582 N N . LEU B 1 62 ? 0.345 -6.758 -4.176 1 94.56 62 LEU B N 1
ATOM 1583 C CA . LEU B 1 62 ? 1.488 -5.852 -4.242 1 94.56 62 LEU B CA 1
ATOM 1584 C C . LEU B 1 62 ? 2.391 -6.203 -5.422 1 94.56 62 LEU B C 1
ATOM 1586 O O . LEU B 1 62 ? 2.83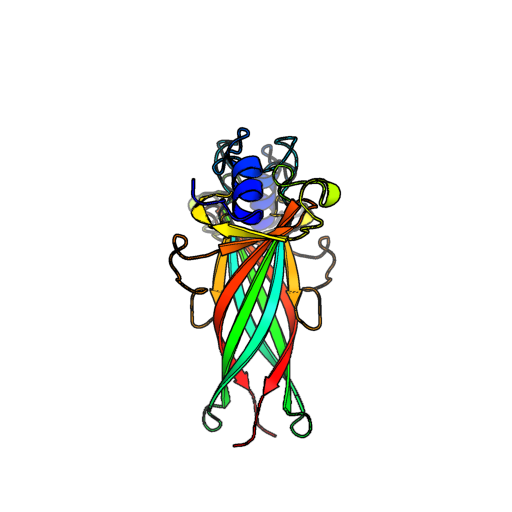6 -7.344 -5.551 1 94.56 62 LEU B O 1
ATOM 1590 N N . GLU B 1 63 ? 2.646 -5.234 -6.25 1 96.81 63 GLU B N 1
ATOM 1591 C CA . GLU B 1 63 ? 3.477 -5.461 -7.426 1 96.81 63 GLU B CA 1
ATOM 1592 C C . GLU B 1 63 ? 4.637 -4.473 -7.484 1 96.81 63 GLU B C 1
ATOM 1594 O O . GLU B 1 63 ? 4.453 -3.275 -7.27 1 96.81 63 GLU B O 1
ATOM 1599 N N . TRP B 1 64 ? 5.828 -4.949 -7.754 1 96.88 64 TRP B N 1
ATOM 1600 C CA . TRP B 1 64 ? 7.004 -4.113 -7.965 1 96.88 64 TRP B CA 1
ATOM 1601 C C . TRP B 1 64 ? 7.984 -4.785 -8.922 1 96.88 64 TRP B C 1
ATOM 1603 O O . TRP B 1 64 ? 7.762 -5.918 -9.352 1 96.88 64 TRP B O 1
ATOM 1613 N N . LYS B 1 65 ? 9.055 -4.027 -9.297 1 97.19 65 LYS B N 1
ATOM 1614 C CA . LYS B 1 65 ? 10.086 -4.555 -10.188 1 97.19 65 LYS B CA 1
ATOM 1615 C C . LYS B 1 65 ? 11.367 -4.859 -9.422 1 97.19 65 LYS B C 1
ATOM 1617 O O . LYS B 1 65 ? 11.844 -4.027 -8.648 1 97.19 65 LYS B O 1
ATOM 1622 N N . ASP B 1 66 ? 11.812 -6.059 -9.539 1 96.88 66 ASP B N 1
ATOM 1623 C CA . ASP B 1 66 ? 13.141 -6.469 -9.086 1 96.88 66 ASP B CA 1
ATOM 1624 C C . ASP B 1 66 ? 14.078 -6.699 -10.266 1 96.88 66 ASP B C 1
ATOM 1626 O O . ASP B 1 66 ? 13.984 -7.723 -10.945 1 96.88 66 ASP B O 1
ATOM 1630 N N . VAL B 1 67 ? 15.016 -5.809 -10.438 1 95.5 67 VAL B N 1
ATOM 1631 C CA . VAL B 1 67 ? 15.82 -5.793 -11.656 1 95.5 67 VAL B CA 1
ATOM 1632 C C . VAL B 1 67 ? 16.797 -6.973 -11.648 1 95.5 67 VAL B C 1
ATOM 1634 O O . VAL B 1 67 ? 17.375 -7.312 -12.688 1 95.5 67 VAL B O 1
ATOM 1637 N N . PHE B 1 68 ? 16.875 -7.668 -10.547 1 96.06 68 PHE B N 1
ATOM 1638 C CA . PHE B 1 68 ? 17.844 -8.75 -10.445 1 96.06 68 PHE B CA 1
ATOM 1639 C C . PHE B 1 68 ? 17.188 -10.102 -10.664 1 96.06 68 PHE B C 1
ATOM 1641 O O . PHE B 1 68 ? 17.859 -11.133 -10.688 1 96.06 68 PHE B O 1
ATOM 1648 N N . LEU B 1 69 ? 15.891 -10.07 -10.875 1 97 69 LEU B N 1
ATOM 1649 C CA . LEU B 1 69 ? 15.164 -11.32 -11.047 1 97 69 LEU B CA 1
ATOM 1650 C C . LEU B 1 69 ? 14.633 -11.453 -12.469 1 97 69 LEU B C 1
ATOM 1652 O O . LEU B 1 69 ? 13.516 -11.93 -12.672 1 97 69 LEU B O 1
ATOM 1656 N N . LYS B 1 70 ? 15.414 -11.102 -13.391 1 97.12 70 LYS B N 1
ATOM 1657 C CA . LYS B 1 70 ? 15.055 -11.203 -14.805 1 97.12 70 LYS B CA 1
ATOM 1658 C C . LYS B 1 70 ? 15.719 -12.414 -15.445 1 97.12 70 LYS B C 1
ATOM 1660 O O . LYS B 1 70 ? 16.812 -12.82 -15.039 1 97.12 70 LYS B O 1
ATOM 1665 N N . TRP B 1 71 ? 14.961 -12.969 -16.484 1 97.31 71 TRP B N 1
ATOM 1666 C CA . TRP B 1 71 ? 15.555 -14.023 -17.297 1 97.31 71 TRP B CA 1
ATOM 1667 C C . TRP B 1 71 ? 14.938 -14.047 -18.703 1 97.31 71 TRP B C 1
ATOM 1669 O O . TRP 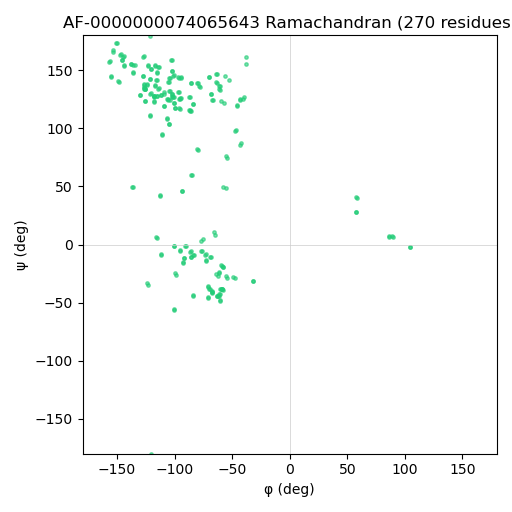B 1 71 ? 13.961 -13.336 -18.969 1 97.31 71 TRP B O 1
ATOM 1679 N N . ASP B 1 72 ? 15.562 -14.758 -19.578 1 97.38 72 ASP B N 1
ATOM 1680 C CA . ASP B 1 72 ? 15.016 -15.008 -20.906 1 97.38 72 ASP B CA 1
ATOM 1681 C C . ASP B 1 72 ? 14.289 -16.344 -20.953 1 97.38 72 ASP B C 1
ATOM 1683 O O . ASP B 1 72 ? 14.906 -17.406 -20.812 1 97.38 72 ASP B O 1
ATOM 1687 N N . PRO B 1 73 ? 12.969 -16.266 -21.219 1 97.25 73 PRO B N 1
ATOM 1688 C CA . PRO B 1 73 ? 12.219 -17.531 -21.266 1 97.25 73 PRO B CA 1
ATOM 1689 C C . PRO B 1 73 ? 12.82 -18.531 -22.25 1 97.25 73 PRO B C 1
ATOM 1691 O O . PRO B 1 73 ? 12.727 -19.734 -22.031 1 97.25 73 PRO B O 1
ATOM 1694 N N . ALA B 1 74 ? 13.461 -18.094 -23.234 1 96.62 74 ALA B N 1
ATOM 1695 C CA . ALA B 1 74 ? 14.039 -18.969 -24.234 1 96.62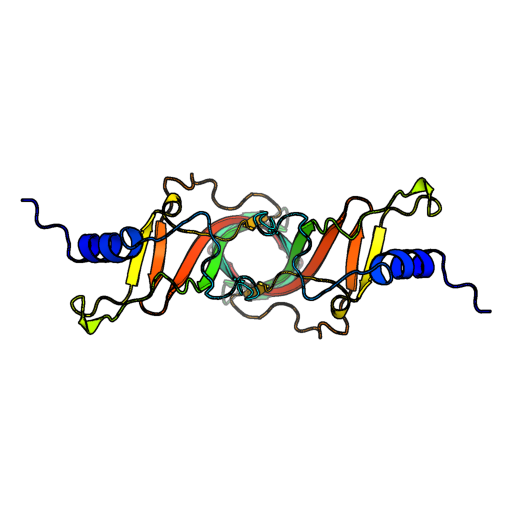 74 ALA B CA 1
ATOM 1696 C C . ALA B 1 74 ? 15.117 -19.859 -23.625 1 96.62 74 ALA B C 1
ATOM 1698 O O . ALA B 1 74 ? 15.344 -20.984 -24.094 1 96.62 74 ALA B O 1
ATOM 1699 N N . ASP B 1 75 ? 15.711 -19.406 -22.562 1 95.62 75 ASP B N 1
ATOM 1700 C CA . ASP B 1 75 ? 16.766 -20.156 -21.906 1 95.62 75 ASP B CA 1
ATOM 1701 C C . ASP B 1 75 ? 16.188 -21.188 -20.938 1 95.62 75 ASP B C 1
ATOM 1703 O O . ASP B 1 75 ? 16.906 -22.047 -20.422 1 95.62 75 ASP B O 1
ATOM 1707 N N . TYR B 1 76 ? 14.906 -21.094 -20.734 1 95 76 TYR B N 1
ATOM 1708 C CA . TYR B 1 76 ? 14.289 -21.953 -19.719 1 95 76 TYR B CA 1
ATOM 1709 C C . TYR B 1 76 ? 12.984 -22.531 -20.234 1 95 76 TYR B C 1
ATOM 1711 O O . TYR B 1 76 ? 11.953 -22.469 -19.562 1 95 76 TYR B O 1
ATOM 1719 N N . ASP B 1 77 ? 12.953 -23.109 -21.422 1 94.19 77 ASP B N 1
ATOM 1720 C CA . ASP B 1 77 ? 11.859 -23.859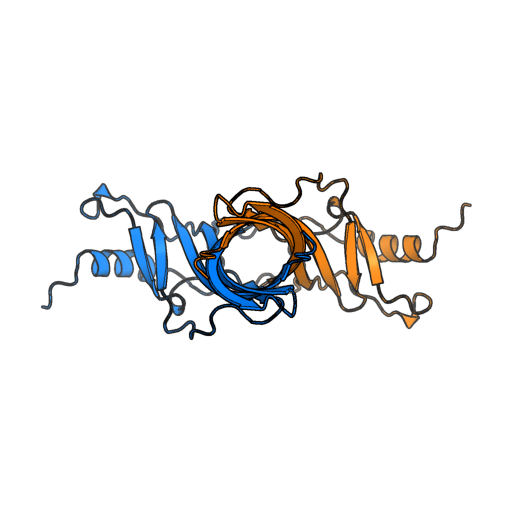 -22.016 1 94.19 77 ASP B CA 1
ATOM 1721 C C . ASP B 1 77 ? 10.586 -23.016 -22.094 1 94.19 77 ASP B C 1
ATOM 1723 O O . ASP B 1 77 ? 9.484 -23.516 -21.859 1 94.19 77 ASP B O 1
ATOM 1727 N N . GLY B 1 78 ? 10.781 -21.703 -22.188 1 95.88 78 GLY B N 1
ATOM 1728 C CA . GLY B 1 78 ? 9.641 -20.812 -22.391 1 95.88 78 GLY B CA 1
ATOM 1729 C C . GLY B 1 78 ? 8.961 -20.406 -21.094 1 95.88 78 GLY B C 1
ATOM 1730 O O . GLY B 1 78 ? 7.918 -19.75 -21.125 1 95.88 78 GLY B O 1
ATOM 1731 N N . GLN B 1 79 ? 9.508 -20.766 -19.984 1 95.75 79 GLN B N 1
ATOM 1732 C CA . GLN B 1 79 ? 8.914 -20.453 -18.688 1 95.75 79 GLN B CA 1
ATOM 1733 C C . GLN B 1 79 ? 8.93 -18.938 -18.422 1 95.75 79 GLN B C 1
ATOM 1735 O O . GLN B 1 79 ? 9.984 -18.312 -18.484 1 95.75 79 GLN B O 1
ATOM 1740 N N . LYS B 1 80 ? 7.734 -18.391 -18.141 1 97.94 80 LYS B N 1
ATOM 1741 C CA . LYS B 1 80 ? 7.633 -16.938 -18.016 1 97.94 80 LYS B CA 1
ATOM 1742 C C . LYS B 1 80 ? 7.336 -16.516 -16.578 1 97.94 80 LYS B C 1
ATOM 1744 O O . LYS B 1 80 ? 7.352 -15.328 -16.266 1 97.94 80 LYS B O 1
ATOM 1749 N N . ARG B 1 81 ? 7.074 -17.422 -15.773 1 97.69 81 ARG B N 1
ATOM 1750 C CA . ARG B 1 81 ? 6.699 -17.156 -14.391 1 97.69 81 ARG B CA 1
ATOM 1751 C C . ARG B 1 81 ? 7.152 -18.281 -13.469 1 97.69 81 ARG B C 1
ATOM 1753 O O . ARG B 1 81 ? 7.062 -19.453 -13.82 1 97.69 81 ARG B O 1
ATOM 1760 N N . VAL B 1 82 ? 7.637 -17.938 -12.266 1 97.31 82 VAL B N 1
ATOM 1761 C CA . VAL B 1 82 ? 7.992 -18.922 -11.25 1 97.31 82 VAL B CA 1
ATOM 1762 C C . VAL B 1 82 ? 7.516 -18.438 -9.883 1 97.31 82 VAL B C 1
ATOM 1764 O O . VAL B 1 82 ? 7.293 -17.25 -9.68 1 97.31 82 VAL B O 1
ATOM 1767 N N . LYS B 1 83 ? 7.293 -19.344 -8.984 1 96.94 83 LYS B N 1
ATOM 1768 C CA . LYS B 1 83 ? 7.016 -19.031 -7.582 1 96.94 83 LYS B CA 1
ATOM 1769 C C . LYS B 1 83 ? 8.281 -19.141 -6.734 1 96.94 83 LYS B C 1
ATOM 1771 O O . LYS B 1 83 ? 9.039 -20.094 -6.855 1 96.94 83 LYS B O 1
ATOM 1776 N N . ILE B 1 84 ? 8.5 -18.156 -5.969 1 96.5 84 ILE B N 1
ATOM 1777 C CA . ILE B 1 84 ? 9.641 -18.141 -5.062 1 96.5 84 ILE B CA 1
ATOM 1778 C C . ILE B 1 84 ? 9.172 -17.828 -3.643 1 96.5 84 ILE B C 1
ATOM 1780 O O . ILE B 1 84 ? 8.273 -17 -3.443 1 96.5 84 ILE B O 1
ATOM 1784 N N . LYS B 1 85 ? 9.852 -18.453 -2.693 1 94.69 85 LYS B N 1
ATOM 1785 C CA . LYS B 1 85 ? 9.492 -18.188 -1.305 1 94.69 85 LYS B CA 1
ATOM 1786 C C . LYS B 1 85 ? 9.758 -16.719 -0.951 1 94.69 85 LYS B C 1
ATOM 1788 O O . LYS B 1 85 ? 10.789 -16.156 -1.32 1 94.69 85 LYS B O 1
ATOM 1793 N N . GLU B 1 86 ? 8.805 -16.141 -0.179 1 94 86 GLU B N 1
ATOM 1794 C CA . GLU B 1 86 ? 8.867 -14.719 0.148 1 94 86 GLU B CA 1
ATOM 1795 C C . GLU B 1 86 ? 10.164 -14.375 0.878 1 94 86 GLU B C 1
ATOM 1797 O O . GLU B 1 86 ? 10.789 -13.352 0.594 1 94 86 GLU B O 1
ATOM 1802 N N . ILE B 1 87 ? 10.641 -15.227 1.76 1 92.81 87 ILE B N 1
ATOM 1803 C CA . ILE B 1 87 ? 11.766 -14.938 2.645 1 92.81 87 ILE B CA 1
ATOM 1804 C C . ILE B 1 87 ? 13.062 -14.93 1.842 1 92.81 87 ILE B C 1
ATOM 1806 O O . ILE B 1 87 ? 14.094 -14.445 2.32 1 92.81 87 ILE B O 1
ATOM 1810 N N . GLU B 1 88 ? 12.984 -15.453 0.621 1 94.81 88 GLU B N 1
ATOM 1811 C CA . GLU B 1 88 ? 14.203 -15.586 -0.174 1 94.81 88 GLU B CA 1
ATOM 1812 C C . GLU B 1 88 ? 14.422 -14.359 -1.052 1 94.81 88 GLU B C 1
ATOM 1814 O O . GLU B 1 88 ? 15.5 -14.188 -1.625 1 94.81 88 GLU B O 1
ATOM 1819 N N . ILE B 1 89 ? 13.398 -13.523 -1.145 1 94.81 89 ILE B N 1
ATOM 1820 C CA . ILE B 1 89 ? 13.578 -12.367 -2.018 1 94.81 89 ILE B CA 1
ATOM 1821 C C . ILE B 1 89 ? 13.258 -11.086 -1.251 1 94.81 89 ILE B C 1
ATOM 1823 O O . ILE B 1 89 ? 12.602 -11.125 -0.204 1 94.81 89 ILE B O 1
ATOM 1827 N N . TRP B 1 90 ? 13.758 -10.055 -1.853 1 94.19 90 TRP B N 1
ATOM 1828 C CA . TRP B 1 90 ? 13.484 -8.742 -1.275 1 94.19 90 TRP B CA 1
ATOM 1829 C C . TRP B 1 90 ? 12.023 -8.359 -1.45 1 94.19 90 TRP B C 1
ATOM 1831 O O . TRP B 1 90 ? 11.422 -8.625 -2.496 1 94.19 90 TRP B O 1
ATOM 1841 N N . ARG B 1 91 ? 11.484 -7.695 -0.484 1 92.5 91 ARG B N 1
ATOM 1842 C CA . ARG B 1 91 ? 10.172 -7.078 -0.627 1 92.5 91 ARG B CA 1
ATOM 1843 C C . ARG B 1 91 ? 10.102 -5.754 0.122 1 92.5 91 ARG B C 1
ATOM 1845 O O . ARG B 1 91 ? 10.828 -5.547 1.098 1 92.5 91 ARG B O 1
ATOM 1852 N N . PRO B 1 92 ? 9.242 -4.945 -0.385 1 91.5 92 PRO B N 1
ATOM 1853 C CA . PRO B 1 92 ? 9.031 -3.715 0.384 1 91.5 92 PRO B CA 1
ATOM 1854 C C . PRO B 1 92 ? 8.453 -3.979 1.773 1 91.5 92 PRO B C 1
ATOM 1856 O O . PRO B 1 92 ? 7.738 -4.965 1.972 1 91.5 92 PRO B O 1
ATOM 1859 N N . ASP B 1 93 ? 8.852 -3.143 2.713 1 89.56 93 ASP B N 1
ATOM 1860 C CA . ASP B 1 93 ? 8.312 -3.244 4.066 1 89.56 93 ASP B CA 1
ATOM 1861 C C . ASP B 1 93 ? 6.941 -2.58 4.164 1 89.56 93 ASP B C 1
ATOM 1863 O O . ASP B 1 93 ? 6.844 -1.395 4.484 1 89.56 93 ASP B O 1
ATOM 1867 N N . VAL B 1 94 ? 5.93 -3.326 3.758 1 90.88 94 VAL B N 1
ATOM 1868 C CA . VAL B 1 94 ? 4.566 -2.811 3.691 1 90.88 94 VAL B CA 1
ATOM 1869 C C . VAL B 1 94 ? 3.652 -3.654 4.574 1 90.88 94 VAL B C 1
ATOM 1871 O O . VAL B 1 94 ? 3.689 -4.887 4.52 1 90.88 94 VAL B O 1
ATOM 1874 N N . THR B 1 95 ? 2.969 -2.984 5.332 1 88.19 95 THR B N 1
ATOM 1875 C CA . THR B 1 95 ? 1.899 -3.615 6.098 1 88.19 95 THR B CA 1
ATOM 1876 C C . THR B 1 95 ? 0.533 -3.137 5.613 1 88.19 95 THR B C 1
ATOM 1878 O O . THR B 1 95 ? 0.31 -1.934 5.461 1 88.19 95 THR B O 1
ATOM 1881 N N . VAL B 1 96 ? -0.318 -4.098 5.324 1 88.69 96 VAL B N 1
ATOM 1882 C CA . VAL B 1 96 ? -1.675 -3.766 4.902 1 88.69 96 VAL B CA 1
ATOM 1883 C C . VAL B 1 96 ? -2.664 -4.129 6.008 1 88.69 96 VAL B C 1
ATOM 1885 O O . VAL B 1 96 ? -2.619 -5.234 6.551 1 88.69 96 VAL B O 1
ATOM 1888 N N . SER B 1 97 ? -3.469 -3.207 6.316 1 88 97 SER B N 1
ATOM 1889 C CA . SER B 1 97 ? -4.488 -3.428 7.336 1 88 97 SER B CA 1
ATOM 1890 C C . SER B 1 97 ? -5.848 -2.902 6.883 1 88 97 SER B C 1
ATOM 1892 O O . SER B 1 97 ? -5.93 -2.113 5.938 1 88 97 SER B O 1
ATOM 1894 N N . THR B 1 98 ? -6.871 -3.488 7.445 1 83.44 98 THR B N 1
ATOM 1895 C CA . THR B 1 98 ? -8.242 -3.041 7.207 1 83.44 98 THR B CA 1
ATOM 1896 C C . THR B 1 98 ? -8.914 -2.629 8.516 1 83.44 98 THR B C 1
ATOM 1898 O O . THR B 1 98 ? -8.258 -2.539 9.555 1 83.44 98 THR B O 1
ATOM 1901 N N . SER B 1 99 ? -10.164 -2.219 8.344 1 76 99 SER B N 1
ATOM 1902 C CA . SER B 1 99 ? -10.938 -1.809 9.508 1 76 99 SER B CA 1
ATOM 1903 C C . SER B 1 99 ? -11.062 -2.945 10.523 1 76 99 SER B C 1
ATOM 1905 O O . SER B 1 99 ? -11.312 -2.707 11.703 1 76 99 SER B O 1
ATOM 1907 N N . ILE B 1 100 ? -10.82 -4.184 10.125 1 72.94 100 ILE B N 1
ATOM 1908 C CA . ILE B 1 100 ? -11.102 -5.293 11.031 1 72.94 100 ILE B CA 1
ATOM 1909 C C . ILE B 1 100 ? -9.844 -6.133 11.234 1 72.94 100 ILE B C 1
ATOM 1911 O O . ILE B 1 100 ? -9.672 -6.758 12.281 1 72.94 100 ILE B O 1
ATOM 1915 N N . SER B 1 101 ? -9.07 -6.164 10.133 1 73.06 101 SER B N 1
ATOM 1916 C CA . SER B 1 101 ? -7.973 -7.117 10.273 1 73.06 101 SER B CA 1
ATOM 1917 C C . SER B 1 101 ? -6.711 -6.613 9.578 1 73.06 101 SER B C 1
ATOM 1919 O O . SER B 1 101 ? -6.77 -5.691 8.766 1 73.06 101 SER B O 1
ATOM 1921 N N . LYS B 1 102 ? -5.641 -7.234 10.016 1 68.81 102 LYS B N 1
ATOM 1922 C CA . LYS B 1 102 ? -4.387 -7.16 9.273 1 68.81 102 LYS B CA 1
ATOM 1923 C C . LYS B 1 102 ? -4.332 -8.219 8.18 1 68.81 102 LYS B C 1
ATOM 1925 O O . LYS B 1 102 ? -5.004 -9.25 8.273 1 68.81 102 LYS B O 1
ATOM 1930 N N . GLU B 1 103 ? -3.803 -7.809 7.004 1 69.56 103 GLU B N 1
ATOM 1931 C CA . GLU B 1 103 ? -3.6 -8.805 5.953 1 69.56 103 GLU B CA 1
ATOM 1932 C C . GLU B 1 103 ? -3.141 -10.133 6.535 1 69.56 103 GLU B C 1
ATOM 1934 O O . GLU B 1 103 ? -2.682 -10.195 7.676 1 69.56 103 GLU B O 1
ATOM 1939 N N . SER B 1 104 ? -3.492 -11.133 5.672 1 65.38 104 SER B N 1
ATOM 1940 C CA . SER B 1 104 ? -3.152 -12.492 6.094 1 65.38 104 SER B CA 1
ATOM 1941 C C . SER B 1 104 ? -1.777 -12.539 6.746 1 65.38 104 SER B C 1
ATOM 1943 O O . SER B 1 104 ? -0.812 -11.977 6.219 1 65.38 104 SER B O 1
ATOM 1945 N N . LEU B 1 105 ? -1.94 -13.047 7.844 1 60.84 105 LEU B N 1
ATOM 1946 C CA . LEU B 1 105 ? -0.911 -13.305 8.844 1 60.84 105 LEU B CA 1
ATOM 1947 C C . LEU B 1 105 ? -0.066 -14.516 8.453 1 60.84 105 LEU B C 1
ATOM 1949 O O . LEU B 1 105 ? 0.742 -14.992 9.25 1 60.84 105 LEU B O 1
ATOM 1953 N N . LEU B 1 106 ? -0.439 -14.898 7.301 1 65.56 106 LEU B N 1
ATOM 1954 C CA . LEU B 1 106 ? 0.433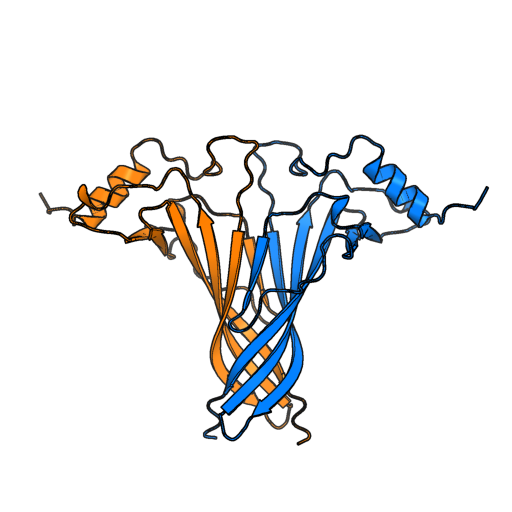 -16.047 7.086 1 65.56 106 LEU B CA 1
ATOM 1955 C C . LEU B 1 106 ? 1.894 -15.672 7.309 1 65.56 106 LEU B C 1
ATOM 1957 O O . LEU B 1 106 ? 2.318 -14.57 6.949 1 65.56 106 LEU B O 1
ATOM 1961 N N . ASP B 1 107 ? 2.449 -16.625 7.871 1 75.62 107 ASP B N 1
ATOM 1962 C CA . ASP B 1 107 ? 3.889 -16.531 8.102 1 75.62 107 ASP B CA 1
ATOM 1963 C C . ASP B 1 107 ? 4.637 -16.297 6.789 1 75.62 107 ASP B C 1
ATOM 1965 O O . ASP B 1 107 ? 4.445 -17.016 5.812 1 75.62 107 ASP B O 1
ATOM 1969 N N . PRO B 1 108 ? 5.328 -15.266 6.75 1 76.88 108 PRO B N 1
ATOM 1970 C CA . PRO B 1 108 ? 6.125 -15.023 5.547 1 76.88 108 PRO B CA 1
ATOM 1971 C C . PRO B 1 108 ? 6.918 -16.25 5.098 1 76.88 108 PRO B C 1
ATOM 1973 O O . PRO B 1 108 ? 7.203 -16.406 3.908 1 76.88 108 PRO B O 1
ATOM 1976 N N . ASN B 1 109 ? 7.254 -17.062 6.039 1 84.56 109 ASN B N 1
ATOM 1977 C CA . ASN B 1 109 ? 8 -18.281 5.715 1 84.56 109 ASN B CA 1
ATOM 1978 C C . ASN B 1 109 ? 7.152 -19.266 4.922 1 84.56 109 ASN B C 1
ATOM 1980 O O . ASN B 1 109 ? 7.684 -20.219 4.336 1 84.56 109 ASN B O 1
ATOM 1984 N N . GLU B 1 110 ? 5.922 -18.984 4.867 1 87.75 110 GLU B N 1
ATOM 1985 C CA . GLU B 1 110 ? 5.02 -19.922 4.203 1 87.75 110 GLU B CA 1
ATOM 1986 C C . GLU B 1 110 ? 4.387 -19.297 2.965 1 87.75 110 GLU B C 1
ATOM 1988 O O . GLU B 1 110 ? 3.572 -19.938 2.291 1 87.75 110 GLU B O 1
ATOM 1993 N N . ARG B 1 111 ? 4.828 -18.141 2.646 1 90.69 111 ARG B N 1
ATOM 1994 C CA . ARG B 1 111 ? 4.227 -17.438 1.516 1 90.69 111 ARG B CA 1
ATOM 1995 C C . ARG B 1 111 ? 5.141 -17.484 0.296 1 90.69 111 ARG B C 1
ATOM 1997 O O . ARG B 1 111 ? 6.363 -17.531 0.434 1 90.69 111 ARG B O 1
ATOM 2004 N N . TYR B 1 112 ? 4.5 -17.609 -0.846 1 93.69 112 TYR B N 1
ATOM 2005 C CA . TYR B 1 112 ? 5.203 -17.562 -2.121 1 93.69 112 TYR B CA 1
ATOM 2006 C C . TYR B 1 112 ? 4.766 -16.344 -2.938 1 93.69 112 TYR B C 1
ATOM 2008 O O . TYR B 1 112 ? 3.627 -15.891 -2.82 1 93.69 112 TYR B O 1
ATOM 2016 N N . LEU B 1 113 ? 5.691 -15.867 -3.668 1 94.75 113 LEU B N 1
ATOM 2017 C CA . LEU B 1 113 ? 5.426 -14.773 -4.602 1 94.75 113 LEU B CA 1
ATOM 2018 C C . LEU B 1 113 ? 5.582 -15.242 -6.043 1 94.75 113 LEU B C 1
ATOM 2020 O O . LEU B 1 113 ? 6.32 -16.203 -6.312 1 94.75 113 LEU B O 1
ATOM 2024 N N . ASP B 1 114 ? 4.871 -14.586 -6.941 1 97.75 114 ASP B N 1
ATOM 2025 C CA . ASP B 1 114 ? 5.059 -14.758 -8.383 1 97.75 114 ASP B CA 1
ATOM 2026 C C . ASP B 1 114 ? 6.16 -13.836 -8.906 1 97.75 114 ASP B C 1
ATOM 2028 O O . ASP B 1 114 ? 6.129 -12.633 -8.664 1 97.75 114 ASP B O 1
ATOM 2032 N N . VAL B 1 115 ? 7.066 -14.469 -9.57 1 98.19 115 VAL B N 1
ATOM 2033 C CA . VAL B 1 115 ? 8.109 -13.695 -10.242 1 98.19 115 VAL B CA 1
ATOM 2034 C C . VAL B 1 115 ? 8.031 -13.93 -11.75 1 98.19 115 VAL B C 1
ATOM 2036 O O . VAL B 1 115 ? 8.039 -15.078 -12.211 1 98.19 115 VAL B O 1
ATOM 2039 N N . PHE B 1 116 ? 7.957 -12.812 -12.508 1 98.62 116 PHE B N 1
ATOM 2040 C CA . PHE B 1 116 ? 7.836 -12.898 -13.961 1 98.62 116 PHE B CA 1
ATOM 2041 C C . PHE B 1 116 ? 9.172 -12.617 -14.633 1 98.62 116 PHE B C 1
ATOM 2043 O O . PHE B 1 116 ? 10.023 -11.93 -14.062 1 98.62 116 PHE B O 1
ATOM 2050 N N . TYR B 1 117 ? 9.336 -13.062 -15.844 1 98.38 117 TYR B N 1
ATOM 2051 C CA . TYR B 1 117 ? 10.617 -13.07 -16.547 1 98.38 117 TYR B CA 1
ATOM 2052 C C . TYR B 1 117 ? 11.156 -11.656 -16.719 1 98.38 117 TYR B C 1
ATOM 2054 O O . TYR B 1 117 ? 12.359 -11.461 -16.875 1 98.38 117 TYR B O 1
ATOM 2062 N N . ASP B 1 118 ? 10.289 -10.672 -16.688 1 98.44 118 ASP B N 1
ATOM 2063 C CA . ASP B 1 118 ? 10.727 -9.297 -16.906 1 98.44 118 ASP B CA 1
ATOM 2064 C C . ASP B 1 118 ? 11.094 -8.625 -15.594 1 98.44 118 ASP B C 1
ATOM 2066 O O . ASP B 1 118 ? 11.375 -7.422 -15.562 1 98.44 118 ASP B O 1
ATOM 2070 N N . GLY B 1 119 ? 10.945 -9.352 -14.453 1 97.81 119 GLY B N 1
ATOM 2071 C CA . GLY B 1 119 ? 11.344 -8.836 -13.148 1 97.81 119 GLY B CA 1
ATOM 2072 C C . GLY B 1 119 ? 10.172 -8.391 -12.297 1 97.81 119 GLY B C 1
ATOM 2073 O O . GLY B 1 119 ? 10.359 -7.934 -11.172 1 97.81 119 GLY B O 1
ATOM 2074 N N . THR B 1 120 ? 9 -8.492 -12.859 1 98.31 120 THR B N 1
ATOM 2075 C CA . THR B 1 120 ? 7.812 -8.148 -12.086 1 98.31 120 THR B CA 1
ATOM 2076 C C . THR B 1 120 ? 7.59 -9.164 -10.969 1 98.31 120 THR B C 1
ATOM 2078 O O . THR B 1 120 ? 7.695 -10.375 -11.188 1 98.31 120 THR B O 1
ATOM 2081 N N . VAL B 1 121 ? 7.398 -8.648 -9.766 1 98.19 121 VAL B N 1
ATOM 2082 C CA . VAL B 1 121 ? 7.105 -9.484 -8.609 1 98.19 121 VAL B CA 1
ATOM 2083 C C . VAL B 1 121 ? 5.719 -9.148 -8.062 1 98.19 121 VAL B C 1
ATOM 2085 O O . VAL B 1 121 ? 5.352 -7.973 -7.969 1 98.19 121 VAL B O 1
ATOM 2088 N N . ARG B 1 122 ? 4.984 -10.156 -7.73 1 97.5 122 ARG B N 1
ATOM 2089 C CA . ARG B 1 122 ? 3.648 -9.969 -7.176 1 97.5 122 ARG B CA 1
ATOM 2090 C C . ARG B 1 122 ? 3.465 -10.773 -5.895 1 97.5 122 ARG B C 1
ATOM 2092 O O . ARG B 1 122 ? 3.773 -11.961 -5.855 1 97.5 122 ARG B O 1
ATOM 2099 N N . LEU B 1 123 ? 3.023 -10.062 -4.934 1 95.44 123 LEU B N 1
ATOM 2100 C CA . LEU B 1 123 ? 2.658 -10.68 -3.666 1 95.44 123 LEU B CA 1
ATOM 2101 C C . LEU B 1 123 ? 1.175 -10.484 -3.373 1 95.44 123 LEU B C 1
ATOM 2103 O O . LEU B 1 123 ? 0.674 -9.352 -3.416 1 95.44 123 LEU B O 1
ATOM 2107 N N . SER B 1 124 ? 0.548 -11.586 -3.088 1 92.62 124 SER B N 1
ATOM 2108 C CA . SER B 1 124 ? -0.862 -11.516 -2.721 1 92.62 124 SER B CA 1
ATOM 2109 C C . SER B 1 124 ? -1.046 -11.625 -1.21 1 92.62 124 SER B C 1
ATOM 2111 O O . SER B 1 124 ? -0.53 -12.555 -0.583 1 92.62 124 SER B O 1
ATOM 2113 N N . LEU B 1 125 ? -1.785 -10.609 -0.741 1 90.75 125 LEU B N 1
ATOM 2114 C CA . LEU B 1 125 ? -2.191 -10.633 0.66 1 90.75 125 LEU B CA 1
ATOM 2115 C C . LEU B 1 125 ? -3.709 -10.695 0.786 1 90.75 125 LEU B C 1
ATOM 2117 O O . LEU B 1 125 ? -4.43 -10.297 -0.13 1 90.75 125 LEU B O 1
ATOM 2121 N N . TYR B 1 126 ? -4.094 -11.258 1.937 1 88.81 126 TYR B N 1
ATOM 2122 C CA . TYR B 1 126 ? -5.527 -11.438 2.143 1 88.81 126 TYR B CA 1
ATOM 2123 C C . TYR B 1 126 ? -5.965 -10.828 3.469 1 88.81 126 TYR B C 1
ATOM 2125 O O . TYR B 1 126 ? -5.25 -10.922 4.469 1 88.81 126 TYR B O 1
ATOM 2133 N N . ALA B 1 127 ? -7.117 -10.156 3.357 1 87.06 127 ALA B N 1
ATOM 2134 C CA . ALA B 1 127 ? -7.66 -9.547 4.566 1 87.06 127 ALA B CA 1
ATOM 2135 C C . ALA B 1 127 ? -9.188 -9.555 4.551 1 87.06 127 ALA B C 1
ATOM 2137 O O . ALA B 1 127 ? -9.797 -9.812 3.512 1 87.06 127 ALA B O 1
ATOM 2138 N N . VAL B 1 128 ? -9.648 -9.336 5.707 1 85.94 128 VAL B N 1
ATOM 2139 C CA . VAL B 1 128 ? -11.094 -9.227 5.883 1 85.94 128 VAL B CA 1
ATOM 2140 C C . VAL B 1 128 ? -11.445 -7.816 6.352 1 85.94 128 VAL B C 1
ATOM 2142 O O . VAL B 1 128 ? -10.695 -7.203 7.113 1 85.94 128 VAL B O 1
ATOM 2145 N N . TYR B 1 129 ? -12.594 -7.352 5.789 1 83.69 129 TYR B N 1
ATOM 2146 C CA . TYR B 1 129 ? -13 -6.02 6.215 1 83.69 129 TYR B CA 1
ATOM 2147 C C . TYR B 1 129 ? -14.523 -5.906 6.27 1 83.69 129 TYR B C 1
ATOM 2149 O O . TYR B 1 129 ? -15.234 -6.75 5.723 1 83.69 129 TYR B O 1
ATOM 2157 N N . THR B 1 130 ? -14.992 -4.973 7.008 1 81.31 130 THR B N 1
ATOM 2158 C CA . THR B 1 130 ? -16.422 -4.719 7.172 1 81.31 130 THR B CA 1
ATOM 2159 C C . THR B 1 130 ? -16.844 -3.477 6.391 1 81.31 130 THR B C 1
ATOM 2161 O O . THR B 1 130 ? -16.109 -2.484 6.355 1 81.31 130 THR B O 1
ATOM 2164 N N . ASN B 1 131 ? -18.031 -3.639 5.797 1 81.12 131 ASN B N 1
ATOM 2165 C CA . ASN B 1 131 ? -18.656 -2.494 5.148 1 81.12 131 ASN B CA 1
ATOM 2166 C C . ASN B 1 131 ? -20.062 -2.23 5.703 1 81.12 131 ASN B C 1
ATOM 2168 O O . ASN B 1 131 ? -20.797 -3.168 5.992 1 81.12 131 ASN B O 1
ATOM 2172 N N . PHE B 1 132 ? -20.281 -0.986 5.883 1 75.69 132 PHE B N 1
ATOM 2173 C CA . PHE B 1 132 ? -21.641 -0.604 6.289 1 75.69 132 PHE B CA 1
ATOM 2174 C C . PHE B 1 132 ? -22.469 -0.197 5.078 1 75.69 132 PHE B C 1
ATOM 2176 O O . PHE B 1 132 ? -21.969 0.478 4.176 1 75.69 132 PHE B O 1
ATOM 2183 N N . CYS B 1 133 ? -23.594 -0.855 4.977 1 72.19 133 CYS B N 1
ATOM 2184 C CA . CYS B 1 133 ? -24.469 -0.646 3.826 1 72.19 133 CYS B CA 1
ATOM 2185 C C . CYS B 1 133 ? -25.75 0.065 4.238 1 72.19 133 CYS B C 1
ATOM 2187 O O . CYS B 1 133 ? -26.328 -0.241 5.281 1 72.19 133 CYS B O 1
ATOM 2189 N N . ASN B 1 134 ? -25.906 1.39 4.164 1 62.78 134 ASN B N 1
ATOM 2190 C CA . ASN B 1 134 ? -27.188 2.014 4.426 1 62.78 134 ASN B CA 1
ATOM 2191 C C . ASN B 1 134 ? -28.297 1.411 3.557 1 62.78 134 ASN B C 1
ATOM 2193 O O . ASN B 1 134 ? -28.391 1.726 2.369 1 62.78 134 ASN B O 1
ATOM 2197 N N . MET B 1 135 ? -28.719 0.281 3.848 1 54.81 135 MET B N 1
ATOM 2198 C CA . MET B 1 135 ? -29.75 -0.387 3.074 1 54.81 135 MET B CA 1
ATOM 2199 C C . MET B 1 135 ? -31.078 0.361 3.182 1 54.81 135 MET B C 1
ATOM 2201 O O . MET B 1 135 ? -32.125 -0.138 2.744 1 54.81 135 MET B O 1
ATOM 2205 N N . LYS B 1 136 ? -31.234 1.561 3.711 1 52.19 136 LYS B N 1
ATOM 2206 C CA . LYS B 1 136 ? -32.594 2.098 3.645 1 52.19 136 LYS B CA 1
ATOM 2207 C C . LYS B 1 136 ? -33.125 2.113 2.209 1 52.19 136 LYS B C 1
ATOM 2209 O O . LYS B 1 136 ? -32.625 2.895 1.382 1 52.19 136 LYS B O 1
ATOM 2214 N N . VAL B 1 137 ? -32.938 0.951 1.576 1 40.53 137 VAL B N 1
ATOM 2215 C CA . VAL B 1 137 ? -33.812 1.025 0.405 1 40.53 137 VAL B CA 1
ATOM 2216 C C . VAL B 1 137 ? -35.25 1.047 0.844 1 40.53 137 VAL B C 1
ATOM 2218 O O . VAL B 1 137 ? -35.656 0.295 1.737 1 40.53 137 VAL B O 1
#

Solvent-accessible surface area (backbone atoms only — not comparable to full-atom values): 15161 Å² total; per-residue (Å²): 128,80,76,64,49,73,64,52,52,51,53,45,58,45,49,69,69,74,56,54,46,87,46,78,51,54,95,44,91,86,55,79,71,55,37,36,34,37,44,37,69,70,42,62,74,44,74,38,73,91,75,23,33,34,33,32,35,32,37,36,36,40,34,36,66,29,72,69,50,54,57,61,28,82,82,52,87,60,50,52,64,47,77,42,54,42,78,70,42,58,71,81,51,65,45,52,32,38,80,70,26,59,34,54,75,65,52,56,87,77,37,62,24,45,38,26,32,87,9,42,34,38,39,78,37,35,32,40,34,64,38,62,40,83,66,85,113,128,80,76,66,49,73,65,52,52,52,53,45,57,45,49,69,70,76,55,55,46,86,45,78,51,54,94,44,91,85,55,78,70,55,39,37,36,38,42,38,70,69,41,61,74,44,72,37,73,91,76,25,33,34,34,32,34,32,38,36,36,39,34,37,66,30,74,68,49,53,56,59,30,83,81,51,88,59,48,52,66,48,76,41,54,40,78,71,43,56,70,81,51,67,46,52,32,39,79,69,26,57,33,54,72,64,52,54,86,74,36,63,25,45,37,26,32,86,9,41,33,40,38,78,36,35,31,39,34,64,38,60,39,83,64,87,114

InterPro domains:
  IPR006202 Neurotransmitter-gated ion-channel ligand-binding domain [PF02931] (9-137)
  IPR036734 Neurotransmitter-gated ion-channel ligand-binding domain superfamily [G3DSA:2.70.170.10] (1-137)
  IPR036734 Neurotransmitter-gated ion-channel ligand-binding domain superfamily [SSF63712] (8-137)

Sequence (274 aa):
TSAKSPTSTLVHALLDNGYNSSDRPVFNENETINLTIIANELSLLRMDQAEETAIFSAEFILEWKDVFLKWDPADYDGQKRVKIKEIEIWRPDVTVSTSISKESLLDPNERYLDVFYDGTVRLSLYAVYTNFCNMKVTSAKSPTSTLVHALLDNGYNSSDRPVFNENETINLTIIANELSLLRMDQAEETAIFSAEFILEWKDVFLKWDPADYDGQKRVKIKEIEIWRPDVTVSTSISKESLLDPNERYLDVFYDGTVRLSLYAVYTNFCNMKV

Foldseek 3Di:
DPPPPLQRVLVCVLQVPPADQVDQQDPDPPDDKDKDKDKAWDDWPDADPVQQKTKTKMKIKIKTFRQSNADDCVVRVNDFKHKDQQVSHHDDPDWDAEPVGTWDPPDSRPFIWMAGNNRMIMGMTMDMYMDGHPPPD/DPPPPLQRVLVCVLQVPPADQVDQQDPDPPDDKDKDKDKAWDDWPDADVVQQKTKTKMKIKIKTFRQSNADDCVVRVNDFKHKDQQVSHHDDPDWDAEPVGTWDPPDSRPFIWMAGNNRMIMGMTMDMYMDGHPPPD